Protein AF-A0A8J9WAB2-F1 (afdb_monomer)

InterPro domains:
  IPR048367 Transposable element P transposase-like, RNase H, C-terminal domain [PF21789] (24-58)
  IPR055035 DNA transposase THAP9, C-terminal domain [PF22824] (127-199)

Mean predicted aligned error: 18.41 Å

pLDDT: mean 72.19, std 17.63, range [30.2, 93.25]

Foldseek 3Di:
DVVVVVVCCVCPVPVNVDPDDPVVVVDCLVVQVVLVQLLVQVPVRNDDDPVSSVVSVVVCQLDPPDDDPPPDPDDDPDRDTDHRPDPPDSVVVCCVVCVPPDPPPPPPPCLPVVVVVLCVVLVDDCDPVVLLVLQQVLQVVLVVVCVVDPDPVVNVQQADDDDCPHPCNVPDPPPTTGGDPVSSVVSVVVVVVVSVVVVVVSPDDPPPD

Organism: NCBI:txid405034

Secondary structure (DSSP, 8-state):
-HHHHHHHIIIIIIS---S---GGGGSTHHHHHHHHHHHHHTTT--S--HHHHHHHHHHHHHS------S-SSS--SS---------S-HHHHHHHHS----S-------HHHHHHHHHHHHS----HHHHHHHHHHHHHHHHHHTTT---HHHHHHHB----TTSHHHHH-SS---PBPHHHHHHHHHHHHHHHHHHHHHTS------

Structure (mmCIF, N/CA/C/O backbone):
data_AF-A0A8J9WAB2-F1
#
_entry.id   AF-A0A8J9WAB2-F1
#
loop_
_atom_site.group_PDB
_atom_site.id
_atom_site.type_symbol
_atom_site.label_atom_id
_atom_site.label_alt_id
_atom_site.label_comp_id
_atom_site.label_asym_id
_atom_site.label_entity_id
_atom_site.label_seq_id
_atom_site.pdbx_PDB_ins_code
_atom_site.Cartn_x
_atom_site.Cartn_y
_atom_site.Cartn_z
_atom_site.occupancy
_atom_site.B_iso_or_equiv
_atom_site.auth_seq_id
_atom_site.auth_comp_id
_atom_site.auth_asym_id
_atom_site.auth_atom_id
_atom_site.pdbx_PDB_model_num
ATOM 1 N N . MET A 1 1 ? -14.069 -19.314 18.786 1.00 64.69 1 MET A N 1
ATOM 2 C CA . MET A 1 1 ? -15.428 -19.574 19.316 1.00 64.69 1 MET A CA 1
ATOM 3 C C . MET A 1 1 ? -15.494 -19.424 20.836 1.00 64.69 1 MET A C 1
ATOM 5 O O . MET A 1 1 ? -16.286 -18.620 21.304 1.00 64.69 1 MET A O 1
ATOM 9 N N . ASN A 1 2 ? -14.607 -20.074 21.601 1.00 85.94 2 ASN A N 1
ATOM 10 C CA . ASN A 1 2 ? -14.598 -20.000 23.076 1.00 85.94 2 ASN A CA 1
ATOM 11 C C . ASN A 1 2 ? -14.510 -18.572 23.647 1.00 85.94 2 ASN A C 1
ATOM 13 O O . ASN A 1 2 ? -15.203 -18.251 24.603 1.00 85.94 2 ASN A O 1
ATOM 17 N N . SER A 1 3 ? -13.715 -17.690 23.030 1.00 87.69 3 SER A N 1
ATOM 18 C CA . SER A 1 3 ? -13.614 -16.286 23.458 1.00 87.69 3 SER A CA 1
ATOM 19 C C . SER A 1 3 ? -14.934 -15.511 23.292 1.00 87.69 3 SER A C 1
ATOM 21 O O . SER A 1 3 ? -15.320 -14.771 24.191 1.00 87.69 3 SER A O 1
ATOM 23 N N . ALA A 1 4 ? -15.680 -15.746 22.206 1.00 86.00 4 ALA A N 1
ATOM 24 C CA . ALA A 1 4 ? -16.984 -15.114 21.985 1.00 86.00 4 ALA A CA 1
ATOM 25 C C . ALA A 1 4 ? -18.043 -15.619 22.978 1.00 86.00 4 ALA A C 1
ATOM 27 O O . ALA A 1 4 ? -18.849 -14.835 23.471 1.00 86.00 4 ALA A O 1
ATOM 28 N N . MET A 1 5 ? -18.003 -16.910 23.324 1.00 88.75 5 MET A N 1
ATOM 29 C CA . MET A 1 5 ? -18.862 -17.469 24.372 1.00 88.75 5 MET A CA 1
ATOM 30 C C . MET A 1 5 ? -18.540 -16.908 25.759 1.00 88.75 5 MET A C 1
ATOM 32 O O . MET A 1 5 ? -19.454 -16.603 26.518 1.00 88.75 5 MET A O 1
ATOM 36 N N . GLY A 1 6 ? -17.257 -16.726 26.084 1.00 91.69 6 GLY A N 1
ATOM 37 C CA . GLY A 1 6 ? -16.853 -16.070 27.330 1.00 91.69 6 GLY A CA 1
ATOM 38 C C . GLY A 1 6 ? -17.351 -14.624 27.407 1.00 91.69 6 GLY A C 1
ATOM 39 O O . GLY A 1 6 ? -17.860 -14.201 28.441 1.00 91.69 6 GLY A O 1
ATOM 40 N N . LEU A 1 7 ? -17.276 -13.893 26.290 1.00 90.12 7 LEU A N 1
ATOM 41 C CA . LEU A 1 7 ? -17.788 -12.527 26.186 1.00 90.12 7 LEU A CA 1
ATOM 42 C C . LEU A 1 7 ? -19.316 -12.470 26.364 1.00 90.12 7 LEU A C 1
ATOM 44 O O . LEU A 1 7 ? -19.815 -11.594 27.066 1.00 90.12 7 LEU A O 1
ATOM 48 N N . TYR A 1 8 ? -20.043 -13.422 25.769 1.00 90.00 8 TYR A N 1
ATOM 49 C CA . TYR A 1 8 ? -21.492 -13.576 25.938 1.00 90.00 8 TYR A CA 1
ATOM 50 C C . TYR A 1 8 ? -21.865 -13.804 27.402 1.00 90.00 8 TYR A C 1
ATOM 52 O O . TYR A 1 8 ? -22.676 -13.062 27.953 1.00 90.00 8 TYR A O 1
ATOM 60 N N . LYS A 1 9 ? -21.223 -14.781 28.047 1.00 92.12 9 LYS A N 1
ATOM 61 C CA . LYS A 1 9 ? -21.470 -15.107 29.452 1.00 92.12 9 LYS A CA 1
ATOM 62 C C . LYS A 1 9 ? -21.260 -13.892 30.356 1.00 92.12 9 LYS A C 1
ATOM 64 O O . LYS A 1 9 ? -22.146 -13.526 31.117 1.00 92.12 9 LYS A O 1
ATOM 69 N N . TYR A 1 10 ? -20.142 -13.195 30.186 1.00 93.00 10 TYR A N 1
ATOM 70 C CA . TYR A 1 10 ? -19.830 -12.033 31.009 1.00 93.00 10 TYR A CA 1
ATOM 71 C C . TYR A 1 10 ? -20.799 -10.856 30.790 1.00 93.00 10 TYR A C 1
ATOM 73 O O . TYR A 1 10 ? -21.334 -10.308 31.753 1.00 93.00 10 TYR A O 1
ATOM 81 N N . LEU A 1 11 ? -21.044 -10.450 29.537 1.00 90.25 11 LEU A N 1
ATOM 82 C CA . LEU A 1 11 ? -21.805 -9.227 29.223 1.00 90.25 11 LEU A CA 1
ATOM 83 C C . LEU A 1 11 ? -23.330 -9.405 29.281 1.00 90.25 11 LEU A C 1
ATOM 85 O O . LEU A 1 11 ? -24.049 -8.423 29.482 1.00 90.25 11 LEU A O 1
ATOM 89 N N . ILE A 1 12 ? -23.823 -10.631 29.081 1.00 91.00 12 ILE A N 1
ATOM 90 C CA . ILE A 1 12 ? -25.259 -10.932 28.996 1.00 91.00 12 ILE A CA 1
ATOM 91 C C . ILE A 1 12 ? -25.728 -11.742 30.203 1.00 91.00 12 ILE A C 1
ATOM 93 O O . ILE A 1 12 ? -26.689 -11.332 30.847 1.00 91.00 12 ILE A O 1
ATOM 97 N N . GLU A 1 13 ? -25.079 -12.862 30.536 1.00 90.25 13 GLU A N 1
ATOM 98 C CA . GLU A 1 13 ? -25.549 -13.736 31.626 1.00 90.25 13 GLU A CA 1
ATOM 99 C C . GLU A 1 13 ? -25.221 -13.154 33.007 1.00 90.25 13 GLU A C 1
ATOM 101 O O . GLU A 1 13 ? -26.118 -13.013 33.841 1.00 90.25 13 GLU A O 1
ATOM 106 N N . ASP A 1 14 ? -23.959 -12.773 33.225 1.00 92.00 14 ASP A N 1
ATOM 107 C CA . ASP A 1 14 ? -23.455 -12.366 34.540 1.00 92.00 14 ASP A CA 1
ATOM 108 C C . ASP A 1 14 ? -23.788 -10.898 34.853 1.00 92.00 14 ASP A C 1
ATOM 110 O O . ASP A 1 14 ? -24.348 -10.587 35.904 1.00 92.00 14 ASP A O 1
ATOM 114 N N . THR A 1 15 ? -23.456 -9.975 33.940 1.00 89.56 15 THR A N 1
ATOM 115 C CA . THR A 1 15 ? -23.615 -8.523 34.171 1.00 89.56 15 THR A CA 1
ATOM 116 C C . THR A 1 15 ? -24.925 -7.941 33.639 1.00 89.56 15 THR A C 1
ATOM 118 O O . THR A 1 15 ? -25.307 -6.847 34.055 1.00 89.56 15 THR A O 1
ATOM 121 N N . LYS A 1 16 ? -25.618 -8.646 32.730 1.00 89.06 16 LYS A N 1
ATOM 122 C CA . LYS A 1 16 ? -26.863 -8.203 32.065 1.00 89.06 16 LYS A CA 1
ATOM 123 C C . LYS A 1 16 ? -26.795 -6.790 31.467 1.00 89.06 16 LYS A C 1
ATOM 125 O O . LYS A 1 16 ? -27.799 -6.081 31.419 1.00 89.06 16 LYS A O 1
ATOM 130 N N . MET A 1 17 ? -25.618 -6.369 31.005 1.00 86.62 17 MET A N 1
ATOM 131 C CA . MET A 1 17 ? -25.415 -5.033 30.435 1.00 86.62 17 MET A CA 1
ATOM 132 C C . MET A 1 17 ? -25.953 -4.905 29.009 1.00 86.62 17 MET A C 1
ATOM 134 O O . MET A 1 17 ? -26.318 -3.810 28.584 1.00 86.62 17 MET A O 1
ATOM 138 N N . LEU A 1 18 ? -25.988 -6.008 28.260 1.00 87.38 18 LEU A N 1
ATOM 139 C CA . LEU A 1 18 ? -26.401 -6.041 26.857 1.00 87.38 18 LEU A CA 1
ATOM 140 C C . LEU A 1 18 ? -27.465 -7.123 26.632 1.00 87.38 18 LEU A C 1
ATOM 142 O O . LEU A 1 18 ? -27.466 -8.150 27.301 1.00 87.38 18 LEU A O 1
ATOM 146 N N . GLN A 1 19 ? -28.362 -6.906 25.664 1.00 87.81 19 GLN A N 1
ATOM 147 C CA . GLN A 1 19 ? -29.367 -7.907 25.264 1.00 87.81 19 GLN A CA 1
ATOM 148 C C . GLN A 1 19 ? -28.817 -8.931 24.262 1.00 87.81 19 GLN A C 1
ATOM 150 O O . GLN A 1 19 ? -29.249 -10.078 24.239 1.00 87.81 19 GLN A O 1
ATOM 155 N N . TYR A 1 20 ? -27.878 -8.514 23.416 1.00 86.69 20 TYR A N 1
ATOM 156 C CA . TYR A 1 20 ? -27.215 -9.355 22.425 1.00 86.69 20 TYR A CA 1
ATOM 157 C C . TYR A 1 20 ? -25.849 -8.754 22.077 1.00 86.69 20 TYR A C 1
ATOM 159 O O . TYR A 1 20 ? -25.596 -7.572 22.326 1.00 86.69 20 TYR A O 1
ATOM 167 N N . ILE A 1 21 ? -24.967 -9.563 21.483 1.00 86.31 21 ILE A N 1
ATOM 168 C CA . ILE A 1 21 ? -23.654 -9.114 21.006 1.00 86.31 21 ILE A CA 1
ATOM 169 C C . ILE A 1 21 ? -23.655 -9.118 19.473 1.00 86.31 21 ILE A C 1
ATOM 171 O O . ILE A 1 21 ? -23.715 -10.193 18.871 1.00 86.31 21 ILE A O 1
ATOM 175 N N . PRO A 1 22 ? -23.550 -7.951 18.813 1.00 85.31 22 PRO A N 1
ATOM 176 C CA . PRO A 1 22 ? -23.386 -7.887 17.367 1.00 85.31 22 PRO A CA 1
ATOM 177 C C . PRO A 1 22 ? -21.945 -8.265 17.001 1.00 85.31 22 PRO A C 1
ATOM 179 O O . PRO A 1 22 ? -21.066 -7.409 16.930 1.00 85.31 22 PRO A O 1
ATOM 182 N N . LEU A 1 23 ? -21.693 -9.556 16.765 1.00 85.19 23 LEU A N 1
ATOM 183 C CA . LEU A 1 23 ? -20.349 -10.081 16.476 1.00 85.19 23 LEU A CA 1
ATOM 184 C C . LEU A 1 23 ? -19.682 -9.419 15.262 1.00 85.19 23 LEU A C 1
ATOM 186 O O . LEU A 1 23 ? -18.460 -9.303 15.236 1.00 85.19 23 LEU A O 1
ATOM 190 N N . TYR A 1 24 ? -20.470 -8.918 14.306 1.00 83.50 24 TYR A N 1
ATOM 191 C CA . TYR A 1 24 ? -19.954 -8.140 13.180 1.00 83.50 24 TYR A CA 1
ATOM 192 C C . TYR A 1 24 ? -19.172 -6.896 13.635 1.00 83.50 24 TYR A C 1
ATOM 194 O O . TYR A 1 24 ? -18.110 -6.627 13.088 1.00 83.50 24 TYR A O 1
ATOM 202 N N . LYS A 1 25 ? -19.591 -6.212 14.710 1.00 82.88 25 LYS A N 1
ATOM 203 C CA . LYS A 1 25 ? -18.890 -5.024 15.242 1.00 82.88 25 LYS A CA 1
ATOM 204 C C . LYS A 1 25 ? -17.517 -5.320 15.844 1.00 82.88 25 LYS A C 1
ATOM 206 O O . LYS A 1 25 ? -16.734 -4.407 16.082 1.00 82.88 25 LYS A O 1
ATOM 211 N N . ILE A 1 26 ? -17.248 -6.594 16.113 1.00 84.38 26 ILE A N 1
ATOM 212 C CA . ILE A 1 26 ? -15.990 -7.095 16.674 1.00 84.38 26 ILE A CA 1
ATOM 213 C C . ILE A 1 26 ? -15.129 -7.716 15.554 1.00 84.38 26 ILE A C 1
ATOM 215 O O . ILE A 1 26 ? -13.989 -8.114 15.785 1.00 84.38 26 ILE A O 1
ATOM 219 N N . SER A 1 27 ? -15.655 -7.795 14.328 1.00 85.75 27 SER A N 1
ATOM 220 C CA . SER A 1 27 ? -14.914 -8.283 13.168 1.00 85.75 27 SER A CA 1
ATOM 221 C C . SER A 1 27 ? -13.846 -7.284 12.712 1.00 85.75 27 SER A C 1
ATOM 223 O O . SER A 1 27 ? -13.919 -6.080 12.972 1.00 85.75 27 SER A O 1
ATOM 225 N N . GLN A 1 28 ? -12.842 -7.798 12.000 1.00 86.62 28 GLN A N 1
ATOM 226 C CA . GLN A 1 28 ? -11.783 -6.981 11.411 1.00 86.62 28 GLN A CA 1
ATOM 227 C C . GLN A 1 28 ? -12.258 -6.207 10.166 1.00 86.62 28 GLN A C 1
ATOM 229 O O . GLN A 1 28 ? -11.594 -5.255 9.753 1.00 86.62 28 GLN A O 1
ATOM 234 N N . ASP A 1 29 ? -13.422 -6.550 9.608 1.00 82.00 29 ASP A N 1
ATOM 235 C CA . ASP A 1 29 ? -13.962 -6.002 8.359 1.00 82.00 29 ASP A CA 1
ATOM 236 C C . ASP A 1 29 ? -13.993 -4.470 8.358 1.00 82.00 29 ASP A C 1
ATOM 238 O O . ASP A 1 29 ? -13.657 -3.829 7.365 1.00 82.00 29 ASP A O 1
ATOM 242 N N . HIS A 1 30 ? -14.308 -3.852 9.497 1.00 80.25 30 HIS A N 1
ATOM 243 C CA . HIS A 1 30 ? -14.312 -2.394 9.642 1.00 80.25 30 HIS A CA 1
ATOM 244 C C . HIS A 1 30 ? -12.948 -1.754 9.350 1.00 80.25 30 HIS A C 1
ATOM 246 O O . HIS A 1 30 ? -12.865 -0.702 8.710 1.00 80.25 30 HIS A O 1
ATOM 252 N N . VAL A 1 31 ? -11.867 -2.399 9.788 1.00 86.31 31 VAL A N 1
ATOM 253 C CA . VAL A 1 31 ? -10.493 -1.947 9.543 1.00 86.31 31 VAL A CA 1
ATOM 254 C C . VAL A 1 31 ? -10.106 -2.188 8.081 1.00 86.31 31 VAL A C 1
ATOM 256 O O . VAL A 1 31 ? -9.439 -1.353 7.467 1.00 86.31 31 VAL A O 1
ATOM 259 N N . GLU A 1 32 ? -10.561 -3.289 7.484 1.00 84.56 32 GLU A N 1
ATOM 260 C CA . GLU A 1 32 ? -10.305 -3.593 6.071 1.00 84.56 32 GLU A CA 1
ATOM 261 C C . GLU A 1 32 ? -11.025 -2.631 5.119 1.00 84.56 32 GLU A C 1
ATOM 263 O O . GLU A 1 32 ? -10.443 -2.185 4.120 1.00 84.56 32 GLU A O 1
ATOM 268 N N . LEU A 1 33 ? -12.256 -2.242 5.456 1.00 84.00 33 LEU A N 1
ATOM 269 C CA . LEU A 1 33 ? -13.015 -1.208 4.753 1.00 84.00 33 LEU A CA 1
ATOM 270 C C . LEU A 1 33 ? -12.308 0.149 4.841 1.00 84.00 33 LEU A C 1
ATOM 272 O O . LEU A 1 33 ? -12.140 0.825 3.822 1.00 84.00 33 LEU A O 1
ATOM 276 N N . PHE A 1 34 ? -11.800 0.518 6.021 1.00 84.50 34 PHE A N 1
ATOM 277 C CA . PHE A 1 34 ? -10.994 1.729 6.186 1.00 84.50 34 PHE A CA 1
ATOM 278 C C . PHE A 1 34 ? -9.746 1.719 5.292 1.00 84.50 34 PHE A C 1
ATOM 280 O O . PHE A 1 34 ? -9.504 2.677 4.552 1.00 84.50 34 PHE A O 1
ATOM 287 N N . PHE A 1 35 ? -8.972 0.630 5.286 1.00 86.31 35 PHE A N 1
ATOM 288 C CA . PHE A 1 35 ? -7.790 0.541 4.425 1.00 86.31 35 PHE A CA 1
ATOM 289 C C . PHE A 1 35 ? -8.137 0.561 2.938 1.00 86.31 35 PHE A C 1
ATOM 291 O O . PHE A 1 35 ? -7.390 1.124 2.137 1.00 86.31 35 PHE A O 1
ATOM 298 N N . SER A 1 36 ? -9.276 -0.003 2.549 1.00 83.50 36 SER A N 1
ATOM 299 C CA . SER A 1 36 ? -9.757 0.065 1.168 1.00 83.50 36 SER A CA 1
ATOM 300 C C . SER A 1 36 ? -10.089 1.501 0.758 1.00 83.50 36 SER A C 1
ATOM 302 O O . SER A 1 36 ? -9.646 1.941 -0.304 1.00 83.50 36 SER A O 1
ATOM 304 N N . ALA A 1 37 ? -10.728 2.281 1.634 1.00 80.25 37 ALA A N 1
ATOM 305 C CA . ALA A 1 37 ? -10.973 3.705 1.404 1.00 80.25 37 ALA A CA 1
ATOM 306 C C . ALA A 1 37 ? -9.672 4.518 1.294 1.00 80.25 37 ALA A C 1
ATOM 308 O O . ALA A 1 37 ? -9.552 5.388 0.428 1.00 80.25 37 ALA A O 1
ATOM 309 N N . VAL A 1 38 ? -8.673 4.218 2.129 1.00 84.19 38 VAL A N 1
ATOM 310 C CA . VAL A 1 38 ? -7.348 4.854 2.053 1.00 84.19 38 VAL A CA 1
ATOM 311 C C . VAL A 1 38 ? -6.666 4.547 0.717 1.00 84.19 38 VAL A C 1
ATOM 313 O O . VAL A 1 38 ? -6.189 5.467 0.053 1.00 84.19 38 VAL A O 1
ATOM 316 N N . ARG A 1 39 ? -6.668 3.282 0.279 1.00 83.56 39 ARG A N 1
ATOM 317 C CA . ARG A 1 39 ? -6.101 2.876 -1.020 1.00 83.56 39 ARG A CA 1
ATOM 318 C C . ARG A 1 39 ? -6.817 3.542 -2.191 1.00 83.56 39 ARG A C 1
ATOM 320 O O . ARG A 1 39 ? -6.155 4.011 -3.110 1.00 83.56 39 ARG A O 1
ATOM 327 N N . ALA A 1 40 ? -8.142 3.672 -2.127 1.00 80.56 40 ALA A N 1
ATOM 328 C CA . ALA A 1 40 ? -8.926 4.349 -3.158 1.00 80.56 40 ALA A CA 1
ATOM 329 C C . ALA A 1 40 ? -8.538 5.831 -3.333 1.00 80.56 40 ALA A C 1
ATOM 331 O O . ALA A 1 40 ? -8.625 6.363 -4.438 1.00 80.56 40 ALA A O 1
ATOM 332 N N . LYS A 1 41 ? -8.057 6.511 -2.279 1.00 77.88 41 LYS A N 1
ATOM 333 C CA . LYS A 1 41 ? -7.540 7.890 -2.391 1.00 77.88 41 LYS A CA 1
ATOM 334 C C . LYS A 1 41 ? -6.197 7.984 -3.119 1.00 77.88 41 LYS A C 1
ATOM 336 O O . LYS A 1 41 ? -5.883 9.061 -3.614 1.00 77.88 41 LYS A O 1
ATOM 341 N N . GLY A 1 42 ? -5.434 6.893 -3.197 1.00 67.44 42 GLY A N 1
ATOM 342 C CA . GLY A 1 42 ? -4.157 6.821 -3.913 1.00 67.44 42 GLY A CA 1
ATOM 343 C C . GLY A 1 42 ? -4.286 6.621 -5.428 1.00 67.44 42 GLY A C 1
ATOM 344 O O . GLY A 1 42 ? -3.270 6.599 -6.123 1.00 67.44 42 GLY A O 1
ATOM 345 N N . GLY A 1 43 ? -5.508 6.476 -5.959 1.00 74.62 43 GLY A N 1
ATOM 346 C CA . GLY A 1 43 ? -5.749 6.244 -7.384 1.00 74.62 43 GLY A CA 1
ATOM 347 C C . GLY A 1 43 ? -5.068 4.962 -7.868 1.00 74.62 43 GLY A C 1
ATOM 348 O O . GLY A 1 43 ? -5.363 3.874 -7.379 1.00 74.62 43 GLY A O 1
ATOM 349 N N . TYR A 1 44 ? -4.129 5.090 -8.810 1.00 71.69 44 TYR A N 1
ATOM 350 C CA . TYR A 1 44 ? -3.338 3.961 -9.318 1.00 71.69 44 TYR A CA 1
ATOM 3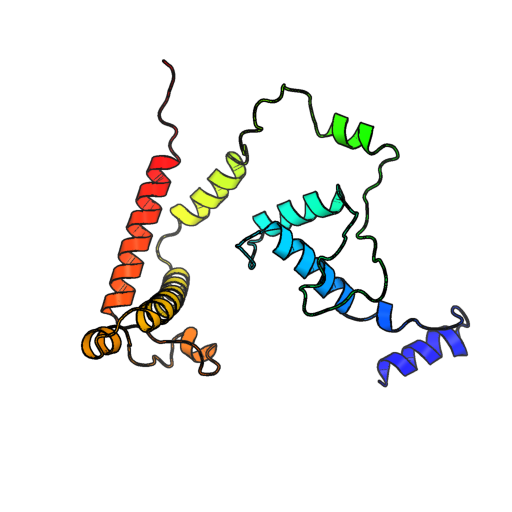51 C C . TYR A 1 44 ? -2.303 3.424 -8.314 1.00 71.69 44 TYR A C 1
ATOM 353 O O . TYR A 1 44 ? -1.791 2.321 -8.505 1.00 71.69 44 TYR A O 1
ATOM 361 N N . ASN A 1 45 ? -1.993 4.167 -7.244 1.00 75.00 45 ASN A N 1
ATOM 362 C CA . ASN A 1 45 ? -1.117 3.699 -6.174 1.00 75.00 45 ASN A CA 1
ATOM 363 C C . ASN A 1 45 ? -1.933 3.068 -5.035 1.00 75.00 45 ASN A C 1
ATOM 365 O O . ASN A 1 45 ? -2.429 3.755 -4.143 1.00 75.00 45 ASN A O 1
ATOM 369 N N . ASN A 1 46 ? -2.021 1.738 -5.039 1.00 81.38 46 ASN A N 1
ATOM 370 C CA . ASN A 1 46 ? -2.726 0.966 -4.016 1.00 81.38 46 ASN A CA 1
ATOM 371 C C . ASN A 1 46 ? -1.878 0.648 -2.766 1.00 81.38 46 ASN A C 1
ATOM 373 O O . ASN A 1 46 ? -2.375 -0.032 -1.867 1.00 81.38 46 ASN A O 1
ATOM 377 N N . ASN A 1 47 ? -0.631 1.123 -2.691 1.00 84.81 47 ASN A N 1
ATOM 378 C CA . ASN A 1 47 ? 0.263 0.914 -1.553 1.00 84.81 47 ASN A CA 1
ATOM 379 C C . ASN A 1 47 ? 0.823 2.261 -1.059 1.00 84.81 47 ASN A C 1
ATOM 381 O O . ASN A 1 47 ? 1.968 2.611 -1.366 1.00 84.81 47 ASN A O 1
ATOM 385 N N . PRO A 1 48 ? 0.009 3.055 -0.339 1.00 80.75 48 PRO A N 1
ATOM 386 C CA . PRO A 1 48 ? 0.414 4.380 0.101 1.00 80.75 48 PRO A CA 1
ATOM 387 C C . PRO A 1 48 ? 1.568 4.305 1.105 1.00 80.75 48 PRO A C 1
ATOM 389 O O . PRO A 1 48 ? 1.580 3.462 2.002 1.00 80.75 48 PRO A O 1
ATOM 392 N N . ASN A 1 49 ? 2.519 5.231 0.994 1.00 81.00 49 ASN A N 1
ATOM 393 C CA . ASN A 1 49 ? 3.523 5.449 2.034 1.00 81.00 49 ASN A CA 1
ATOM 394 C C . ASN A 1 49 ? 2.905 6.163 3.258 1.00 81.00 49 ASN A C 1
ATOM 396 O O . ASN A 1 49 ? 1.759 6.614 3.223 1.00 81.00 49 ASN A O 1
ATOM 400 N N . ALA A 1 50 ? 3.663 6.299 4.351 1.00 82.12 50 ALA A N 1
ATOM 401 C CA . ALA A 1 50 ? 3.161 6.901 5.592 1.00 82.12 50 ALA A CA 1
ATOM 402 C C . ALA A 1 50 ? 2.623 8.339 5.411 1.00 82.12 50 ALA A C 1
ATOM 404 O O . ALA A 1 50 ? 1.652 8.733 6.061 1.00 82.12 50 ALA A O 1
ATOM 405 N N . ILE A 1 51 ? 3.210 9.115 4.497 1.00 79.12 51 ILE A N 1
ATOM 406 C CA . ILE A 1 51 ? 2.796 10.493 4.201 1.00 79.12 51 ILE A CA 1
ATOM 407 C C . ILE A 1 51 ? 1.458 10.490 3.454 1.00 79.12 51 ILE A C 1
ATOM 409 O O . ILE A 1 51 ? 0.523 11.191 3.846 1.00 79.12 51 ILE A O 1
ATOM 413 N N . GLN A 1 52 ? 1.343 9.649 2.426 1.00 80.12 52 GLN A N 1
ATOM 414 C CA . GLN A 1 52 ? 0.123 9.458 1.640 1.00 80.12 52 GLN A CA 1
ATOM 415 C C . GLN A 1 52 ? -1.017 8.915 2.504 1.00 80.12 52 GLN A C 1
ATOM 417 O O . GLN A 1 52 ? -2.143 9.398 2.406 1.00 80.12 52 GLN A O 1
ATOM 422 N N . PHE A 1 53 ? -0.721 7.976 3.408 1.00 84.56 53 PHE A N 1
ATOM 423 C CA . PHE A 1 53 ? -1.675 7.480 4.396 1.00 84.56 53 PHE A CA 1
ATOM 424 C C . PHE A 1 53 ? -2.193 8.620 5.277 1.00 84.56 53 PHE A C 1
ATOM 426 O O . PHE A 1 53 ? -3.402 8.795 5.410 1.00 84.56 53 PHE A O 1
ATOM 433 N N . ARG A 1 54 ? -1.295 9.447 5.832 1.00 81.31 54 ARG A N 1
ATOM 434 C CA . ARG A 1 54 ? -1.667 10.592 6.678 1.00 81.31 54 ARG A CA 1
ATOM 435 C C . ARG A 1 54 ? -2.543 11.598 5.927 1.00 81.31 54 ARG A C 1
ATOM 437 O O . ARG A 1 54 ? -3.517 12.093 6.491 1.00 81.31 54 ARG A O 1
ATOM 444 N N . ALA A 1 55 ? -2.215 11.899 4.672 1.00 77.69 55 ALA A N 1
ATOM 445 C CA . ALA A 1 55 ? -3.002 12.803 3.834 1.00 77.69 55 ALA A CA 1
ATOM 446 C C . ALA A 1 55 ? -4.392 12.224 3.518 1.00 77.69 55 ALA A C 1
ATOM 448 O O . ALA A 1 55 ? -5.405 12.905 3.699 1.00 77.69 55 ALA A O 1
ATOM 449 N N . ALA A 1 56 ? -4.456 10.950 3.121 1.00 81.31 56 ALA A N 1
ATOM 450 C CA . ALA A 1 56 ? -5.709 10.243 2.875 1.00 81.31 56 ALA A CA 1
ATOM 451 C C . ALA A 1 56 ? -6.581 10.189 4.136 1.00 81.31 56 ALA A C 1
ATOM 453 O O . ALA A 1 56 ? -7.772 10.478 4.062 1.00 81.31 56 ALA A O 1
ATOM 454 N N . TYR A 1 57 ? -5.983 9.913 5.296 1.00 82.56 57 TYR A N 1
ATOM 455 C CA . TYR A 1 57 ? -6.661 9.893 6.589 1.00 82.56 57 TYR A CA 1
ATOM 456 C C . TYR A 1 57 ? -7.280 11.251 6.940 1.00 82.56 57 TYR A C 1
ATOM 458 O O . TYR A 1 57 ? -8.478 11.324 7.202 1.00 82.56 57 TYR A O 1
ATOM 466 N N . LYS A 1 58 ? -6.514 12.350 6.847 1.00 77.12 58 LYS A N 1
ATOM 467 C CA . LYS A 1 58 ? -7.043 13.713 7.055 1.00 77.12 58 LYS A CA 1
ATOM 468 C C . LYS A 1 58 ? -8.211 14.025 6.115 1.00 77.12 58 LYS A C 1
ATOM 470 O O . LYS A 1 58 ? -9.209 14.599 6.537 1.00 77.12 58 LYS A O 1
ATOM 475 N N . LYS A 1 59 ? -8.115 13.614 4.847 1.00 75.38 59 LYS A N 1
ATOM 476 C CA . LYS A 1 59 ? -9.176 13.819 3.849 1.00 75.38 59 LYS A CA 1
ATOM 477 C C . LYS A 1 59 ? -10.434 13.001 4.156 1.00 75.38 59 LYS A C 1
ATOM 479 O O . LYS A 1 59 ? -11.537 13.498 3.941 1.00 75.38 59 LYS A O 1
ATOM 484 N N . LEU A 1 60 ? -10.272 11.774 4.655 1.00 75.50 60 LEU A N 1
ATOM 485 C CA . LEU A 1 60 ? -11.374 10.909 5.086 1.00 75.50 60 LEU A CA 1
ATOM 486 C C . LEU A 1 60 ? -12.079 11.454 6.337 1.00 75.50 60 LEU A C 1
ATOM 488 O O . LEU A 1 60 ? -13.297 11.363 6.407 1.00 75.50 60 LEU A O 1
ATOM 492 N N . LEU A 1 61 ? -11.348 12.080 7.267 1.00 71.06 61 LEU A N 1
ATOM 493 C CA . LEU A 1 61 ? -11.924 12.704 8.469 1.00 71.06 61 LEU A CA 1
ATOM 494 C C . LEU A 1 61 ? -12.837 13.906 8.170 1.00 71.06 61 LEU A C 1
ATOM 496 O O . LEU A 1 61 ? -13.765 14.163 8.929 1.00 71.06 61 LEU A O 1
ATOM 500 N N . VAL A 1 62 ? -12.563 14.659 7.096 1.00 64.19 62 VAL A N 1
ATOM 501 C CA . VAL A 1 62 ? -13.294 15.899 6.750 1.00 64.19 62 VAL A CA 1
ATOM 502 C C . VAL A 1 62 ? -14.442 15.652 5.762 1.00 64.19 62 VAL A C 1
ATOM 504 O O . VAL A 1 62 ? -15.437 16.371 5.774 1.00 64.19 62 VAL A O 1
ATOM 507 N N . ARG A 1 63 ? -14.326 14.646 4.885 1.00 57.44 63 ARG A N 1
ATOM 508 C CA . ARG A 1 63 ? -15.344 14.289 3.880 1.00 57.44 63 ARG A CA 1
ATOM 509 C C . ARG A 1 63 ? -15.803 12.846 4.083 1.00 57.44 63 ARG A C 1
ATOM 511 O O . ARG A 1 63 ? -15.394 11.962 3.330 1.00 57.44 63 ARG A O 1
ATOM 518 N N . ALA A 1 64 ? -16.645 12.614 5.085 1.00 52.56 64 ALA A N 1
ATOM 519 C CA . ALA A 1 64 ? -17.175 11.288 5.383 1.00 52.56 64 ALA A CA 1
ATOM 520 C C . ALA A 1 64 ? -18.648 11.144 4.954 1.00 52.56 64 ALA A C 1
ATOM 522 O O . ALA A 1 64 ? -19.550 11.150 5.779 1.00 52.56 64 ALA A O 1
ATOM 523 N N . GLU A 1 65 ? -18.871 10.953 3.652 1.00 48.69 65 GLU A N 1
ATOM 524 C CA . GLU A 1 65 ? -19.912 10.036 3.168 1.00 48.69 65 GLU A CA 1
ATOM 525 C C . GLU A 1 65 ? -19.205 9.007 2.287 1.00 48.69 65 GLU A C 1
ATOM 527 O O . GLU A 1 65 ? -18.968 9.219 1.096 1.00 48.69 65 GLU A O 1
ATOM 532 N N . ILE A 1 66 ? -18.760 7.911 2.897 1.00 52.16 66 ILE A N 1
ATOM 533 C CA . ILE A 1 66 ? -18.126 6.825 2.153 1.00 52.16 66 ILE A CA 1
ATOM 534 C C . ILE A 1 66 ? -19.245 6.000 1.528 1.00 52.16 66 ILE A C 1
ATOM 536 O O . ILE A 1 66 ? -19.822 5.126 2.166 1.00 52.16 66 ILE A O 1
ATOM 540 N N . ARG A 1 67 ? -19.558 6.288 0.264 1.00 49.16 67 ARG A N 1
ATOM 541 C CA . ARG A 1 67 ? -20.201 5.305 -0.607 1.00 49.16 67 ARG A CA 1
ATOM 542 C C . ARG A 1 67 ? -19.092 4.448 -1.199 1.00 49.16 67 ARG A C 1
ATOM 544 O O . ARG A 1 67 ? -18.264 4.952 -1.957 1.00 49.16 67 ARG A O 1
ATOM 551 N N . ASP A 1 68 ? -19.038 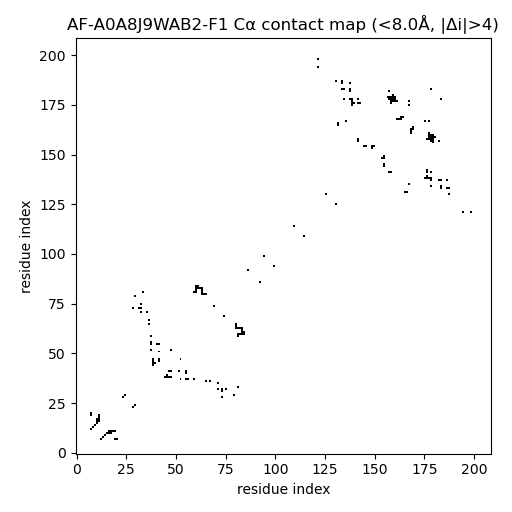3.187 -0.791 1.00 50.91 68 ASP A N 1
ATOM 552 C CA . ASP A 1 68 ? -18.156 2.214 -1.422 1.00 50.91 68 ASP A CA 1
ATOM 553 C C . ASP A 1 68 ? -18.650 1.934 -2.852 1.00 50.91 68 ASP A C 1
ATOM 555 O O . ASP A 1 68 ? -19.853 1.851 -3.100 1.00 50.91 68 ASP A O 1
ATOM 559 N N . GLY A 1 69 ? -17.719 1.820 -3.799 1.00 53.59 69 GLY A N 1
ATOM 560 C CA . GLY A 1 69 ? -18.008 1.507 -5.202 1.00 53.59 69 GLY A CA 1
ATOM 561 C C . GLY A 1 69 ? -18.286 0.021 -5.450 1.00 53.59 69 GLY A C 1
ATOM 562 O O . GLY A 1 69 ? -18.489 -0.364 -6.597 1.00 53.59 69 GLY A O 1
ATOM 563 N N . GLY A 1 70 ? -18.262 -0.815 -4.403 1.00 53.19 70 GLY A N 1
ATOM 564 C CA . GLY A 1 70 ? -18.579 -2.246 -4.477 1.00 53.19 70 GLY A CA 1
ATOM 565 C C . GLY A 1 70 ? -17.478 -3.114 -5.094 1.00 53.19 70 GLY A C 1
ATOM 566 O O . GLY A 1 70 ? -17.756 -4.220 -5.542 1.00 53.19 70 GLY A O 1
ATOM 567 N N . VAL A 1 71 ? -16.235 -2.622 -5.145 1.00 53.91 71 VAL A N 1
ATOM 568 C CA . VAL A 1 71 ? -15.106 -3.282 -5.839 1.00 53.91 71 VAL A CA 1
ATOM 569 C C . VAL A 1 71 ? -14.061 -3.885 -4.885 1.00 53.91 71 VAL A C 1
ATOM 571 O O . VAL A 1 71 ? -13.022 -4.369 -5.334 1.00 53.91 71 VAL A O 1
ATOM 574 N N . GLY A 1 72 ? -14.301 -3.835 -3.570 1.00 56.41 72 GLY A N 1
ATOM 575 C CA . GLY A 1 72 ? -13.420 -4.392 -2.539 1.00 56.41 72 GLY A CA 1
ATOM 576 C C . GLY A 1 72 ? -13.721 -5.856 -2.193 1.00 56.41 72 GLY A C 1
ATOM 577 O O . GLY A 1 72 ? -14.779 -6.382 -2.515 1.00 56.41 72 GLY A O 1
ATOM 578 N N . ASN A 1 73 ? -12.795 -6.509 -1.482 1.00 59.34 73 ASN A N 1
ATOM 579 C CA . ASN A 1 73 ? -12.970 -7.892 -1.004 1.00 59.34 73 ASN A CA 1
ATOM 580 C C . ASN A 1 73 ? -14.019 -8.032 0.117 1.00 59.34 73 ASN A C 1
ATOM 582 O O . ASN A 1 73 ? -14.415 -9.148 0.440 1.00 59.34 73 ASN A O 1
ATOM 586 N N . CYS A 1 74 ? -14.443 -6.917 0.715 1.00 53.88 74 CYS A N 1
ATOM 587 C CA . CYS A 1 74 ? -15.420 -6.866 1.796 1.00 53.88 74 CYS A CA 1
ATOM 588 C C . CYS A 1 74 ? -16.577 -5.973 1.360 1.00 53.88 74 CYS A C 1
ATOM 590 O O . CYS A 1 74 ? -16.353 -4.849 0.915 1.00 53.88 74 CYS A O 1
ATOM 592 N N . ILE A 1 75 ? -17.803 -6.469 1.511 1.00 62.41 75 ILE A N 1
ATOM 593 C CA . ILE A 1 75 ? -19.023 -5.703 1.257 1.00 62.41 75 ILE A CA 1
ATOM 594 C C . ILE A 1 75 ? -19.516 -5.184 2.615 1.00 62.41 75 ILE A C 1
ATOM 596 O O . ILE A 1 75 ? -19.711 -5.999 3.519 1.00 62.41 75 ILE A O 1
ATOM 600 N N . PRO A 1 76 ? -19.719 -3.868 2.801 1.00 60.31 76 PRO A N 1
ATOM 601 C CA . PRO A 1 76 ? -20.214 -3.339 4.067 1.00 60.31 76 PRO A CA 1
ATOM 602 C C . PRO A 1 76 ? -21.611 -3.891 4.385 1.00 60.31 76 PRO A C 1
ATOM 604 O O . PRO A 1 76 ? -22.545 -3.677 3.614 1.00 60.31 76 PRO A O 1
ATOM 607 N N . LEU A 1 77 ? -21.774 -4.559 5.533 1.00 59.47 77 LEU A N 1
ATOM 608 C CA . LEU A 1 77 ? -23.097 -4.978 6.030 1.00 59.47 77 LEU A CA 1
ATOM 609 C C . LEU A 1 77 ? -23.866 -3.827 6.706 1.00 59.47 77 LEU A C 1
ATOM 611 O O . LEU A 1 77 ? -25.086 -3.875 6.812 1.00 59.47 77 LEU A O 1
ATOM 615 N N . GLU A 1 78 ? -23.156 -2.780 7.139 1.00 60.53 78 GLU A N 1
ATOM 616 C CA . GLU A 1 78 ? -23.714 -1.562 7.736 1.00 60.53 78 GLU A CA 1
ATOM 617 C C . GLU A 1 78 ? -22.964 -0.331 7.200 1.00 60.53 78 GLU A C 1
ATOM 619 O O . GLU A 1 78 ? -21.776 -0.408 6.872 1.00 60.53 78 GLU A O 1
ATOM 624 N N . GLN A 1 79 ? -23.637 0.825 7.139 1.00 58.09 79 GLN A N 1
ATOM 625 C CA . GLN A 1 79 ? -22.976 2.109 6.888 1.00 58.09 79 GLN A CA 1
ATOM 626 C C . GLN A 1 79 ? -22.174 2.514 8.126 1.00 58.09 79 GLN A C 1
ATOM 628 O O . GLN A 1 79 ? -22.701 3.069 9.089 1.00 58.09 79 GLN A O 1
ATOM 633 N N . VAL A 1 80 ? -20.878 2.219 8.107 1.00 56.78 80 VAL A N 1
ATOM 634 C CA . VAL A 1 80 ? -19.968 2.618 9.179 1.00 56.78 80 VAL A CA 1
ATOM 635 C C . VAL A 1 80 ? -19.521 4.051 8.923 1.00 56.78 80 VAL A C 1
ATOM 637 O O . VAL A 1 80 ? -18.703 4.312 8.040 1.00 56.78 80 VAL A O 1
ATOM 640 N N . ASN A 1 81 ? -20.045 4.991 9.707 1.00 52.72 81 ASN A N 1
ATOM 641 C CA . ASN A 1 81 ? -19.532 6.354 9.714 1.00 52.72 81 ASN A CA 1
ATOM 642 C C . ASN A 1 81 ? -18.114 6.343 10.289 1.00 52.72 81 ASN A C 1
ATOM 644 O O . ASN A 1 81 ? -17.915 6.143 11.488 1.00 52.72 81 ASN A O 1
ATOM 648 N N . ILE A 1 82 ? -17.118 6.571 9.435 1.00 56.16 82 ILE A N 1
ATOM 649 C CA . ILE A 1 82 ? -15.775 6.908 9.905 1.00 56.16 82 ILE A CA 1
ATOM 650 C C . ILE A 1 82 ? -15.896 8.236 10.644 1.00 56.16 82 ILE A C 1
ATOM 652 O O . ILE A 1 82 ? -16.449 9.178 10.080 1.00 56.16 82 ILE A O 1
ATOM 656 N N . LEU A 1 83 ? -15.435 8.263 11.901 1.00 51.25 83 LEU A N 1
ATOM 657 C CA . LEU A 1 83 ? -15.475 9.404 12.823 1.00 51.25 83 LEU A CA 1
ATOM 658 C C . LEU A 1 83 ? -15.393 10.739 12.075 1.00 51.25 83 LEU A C 1
ATOM 660 O O . LEU A 1 83 ? -14.317 11.175 11.669 1.00 51.25 83 LEU A O 1
ATOM 664 N N . ASN A 1 84 ? -16.547 11.377 11.891 1.00 51.22 84 ASN A N 1
ATOM 665 C CA . ASN A 1 84 ? -16.607 12.724 11.363 1.00 51.22 84 ASN A CA 1
ATOM 666 C C . ASN A 1 84 ? -16.259 13.648 12.526 1.00 51.22 84 ASN A C 1
ATOM 668 O O . ASN A 1 84 ? -16.980 13.692 13.527 1.00 51.22 84 ASN A O 1
ATOM 672 N N . CYS A 1 85 ? -15.147 14.371 12.427 1.00 49.16 85 CYS A N 1
ATOM 673 C CA . CYS A 1 85 ? -14.850 15.443 13.366 1.00 49.16 85 CYS A CA 1
ATOM 674 C C . CYS A 1 85 ? -15.773 16.633 13.062 1.00 49.16 85 CYS A C 1
ATOM 676 O O . CYS A 1 85 ? -15.318 17.688 12.622 1.00 49.16 85 CYS A O 1
ATOM 678 N N . SER A 1 86 ? -17.079 16.481 13.288 1.00 45.31 86 SER A N 1
ATOM 679 C CA . SER A 1 86 ? -18.013 17.599 13.250 1.00 45.31 86 SER A CA 1
ATOM 680 C C . SER A 1 86 ? -17.731 18.511 14.440 1.00 45.31 86 SER A C 1
ATOM 682 O O . SER A 1 86 ? -18.301 18.362 15.516 1.00 45.31 86 SER A O 1
ATOM 684 N N . ARG A 1 87 ? -16.877 19.518 14.234 1.00 47.78 87 ARG A N 1
ATOM 685 C CA . ARG A 1 87 ? -17.141 20.821 14.853 1.00 47.78 87 ARG A CA 1
ATOM 686 C C . ARG A 1 87 ? -18.472 21.310 14.280 1.00 47.78 87 ARG A C 1
ATOM 688 O O . ARG A 1 87 ? -18.747 21.085 13.104 1.00 47.78 87 ARG A O 1
ATOM 695 N N . THR A 1 88 ? -19.294 21.935 15.114 1.00 47.91 88 THR A N 1
ATOM 696 C CA . THR A 1 88 ? -20.720 22.286 14.932 1.00 47.91 88 THR A CA 1
ATOM 697 C C . THR A 1 88 ? -21.083 23.114 13.692 1.00 47.91 88 THR A C 1
ATOM 699 O O . THR A 1 88 ? -22.233 23.511 13.534 1.00 47.91 88 THR A O 1
ATOM 702 N N . ASN A 1 89 ? -20.157 23.355 12.768 1.00 53.38 89 ASN A N 1
ATOM 703 C CA . ASN A 1 89 ? -20.465 23.918 11.469 1.00 53.38 89 ASN A CA 1
ATOM 704 C C . ASN A 1 89 ? -19.379 23.499 10.458 1.00 53.38 89 ASN A C 1
ATOM 706 O O . ASN A 1 89 ? -18.273 24.045 10.503 1.00 53.38 89 ASN A O 1
ATOM 710 N N . PRO A 1 90 ? -19.647 22.549 9.541 1.00 51.91 90 PRO A N 1
ATOM 711 C CA . PRO A 1 90 ? -18.662 22.125 8.541 1.00 51.91 90 PRO A CA 1
ATOM 712 C C . PRO A 1 90 ? -18.202 23.300 7.668 1.00 51.91 90 PRO A C 1
ATOM 714 O O . PRO A 1 90 ? -17.054 23.333 7.244 1.00 51.91 90 PRO A O 1
ATOM 717 N N . ILE A 1 91 ? -19.056 24.314 7.488 1.00 51.38 91 ILE A N 1
ATOM 718 C CA . ILE A 1 91 ? -18.730 25.564 6.793 1.00 51.38 91 ILE A CA 1
ATOM 719 C C . ILE A 1 91 ? -17.704 26.397 7.575 1.00 51.38 91 ILE A C 1
ATOM 721 O O . ILE A 1 91 ? -16.790 26.945 6.966 1.00 51.38 91 ILE A O 1
ATOM 725 N N . LEU A 1 92 ? -17.808 26.476 8.908 1.00 52.66 92 LEU A N 1
ATOM 726 C CA . LEU A 1 92 ? -16.813 27.178 9.726 1.00 52.66 92 LEU A CA 1
ATOM 727 C C . LEU A 1 92 ? -15.482 26.434 9.707 1.00 52.66 92 LEU A C 1
ATOM 729 O O . LEU A 1 92 ? -14.473 27.071 9.476 1.00 52.66 92 LEU A O 1
ATOM 733 N N . ALA A 1 93 ? -15.468 25.103 9.840 1.00 51.12 93 ALA A N 1
ATOM 734 C CA . ALA A 1 93 ? -14.229 24.322 9.746 1.00 51.12 93 ALA A CA 1
ATOM 735 C C . ALA A 1 93 ? -13.568 24.430 8.362 1.00 51.12 93 ALA A C 1
ATOM 737 O O . ALA A 1 93 ? -12.347 24.507 8.270 1.00 51.12 93 ALA A O 1
ATOM 738 N N . ILE A 1 94 ? -14.366 24.465 7.288 1.00 51.50 94 ILE A N 1
ATOM 739 C CA . ILE A 1 94 ? -13.861 24.729 5.939 1.00 51.50 94 ILE A CA 1
ATOM 740 C C . ILE A 1 94 ? -13.284 26.139 5.864 1.00 51.50 94 ILE A C 1
ATOM 742 O O . ILE A 1 94 ? -12.181 26.260 5.368 1.00 51.50 94 ILE A O 1
ATOM 746 N N . ASN A 1 95 ? -13.956 27.178 6.364 1.00 49.53 95 ASN A N 1
ATOM 747 C CA . ASN A 1 95 ? -13.444 28.555 6.303 1.00 49.53 95 ASN A CA 1
ATOM 748 C C . ASN A 1 95 ? -12.240 28.811 7.235 1.00 49.53 95 ASN A C 1
ATOM 750 O O . ASN A 1 95 ? -11.394 29.620 6.890 1.00 49.53 95 ASN A O 1
ATOM 754 N N . ASP A 1 96 ? -12.140 28.123 8.375 1.00 50.22 96 ASP A N 1
ATOM 755 C CA . ASP A 1 96 ? -11.022 28.239 9.332 1.00 50.22 96 ASP A CA 1
ATOM 756 C C . ASP A 1 96 ? -9.766 27.501 8.823 1.00 50.22 96 ASP A C 1
ATOM 758 O O . ASP A 1 96 ? -8.638 27.892 9.101 1.00 50.22 96 ASP A O 1
ATOM 762 N N . LEU A 1 97 ? -9.959 26.425 8.044 1.00 47.03 97 LEU A N 1
ATOM 763 C CA . LEU A 1 97 ? -8.887 25.683 7.361 1.00 47.03 97 LEU A CA 1
ATOM 764 C C . LEU A 1 97 ? -8.608 26.187 5.937 1.00 47.03 97 LEU A C 1
ATOM 766 O O . LEU A 1 97 ? -7.577 25.847 5.361 1.00 47.03 97 LEU A O 1
ATOM 770 N N . SER A 1 98 ? -9.536 26.945 5.357 1.00 44.84 98 SER A N 1
ATOM 771 C CA . SER A 1 98 ? -9.437 27.541 4.025 1.00 44.84 98 SER A CA 1
ATOM 772 C C . SER A 1 98 ? -9.358 29.042 4.210 1.00 44.84 98 SER A C 1
ATOM 774 O O . SER A 1 98 ? -10.339 29.764 4.026 1.00 44.84 98 SER A O 1
ATOM 776 N N . ASP A 1 99 ? -8.170 29.506 4.578 1.00 41.88 99 ASP A N 1
ATOM 777 C CA . ASP A 1 99 ? -7.844 30.912 4.448 1.00 41.88 99 ASP A CA 1
ATOM 778 C C . ASP A 1 99 ? -8.083 31.278 2.976 1.00 41.88 99 ASP A C 1
ATOM 780 O O . ASP A 1 99 ? -7.457 30.704 2.078 1.00 41.88 99 ASP A O 1
ATOM 784 N N . ARG A 1 100 ? -9.073 32.139 2.703 1.00 39.00 100 ARG A N 1
ATOM 785 C CA . ARG A 1 100 ? -9.423 32.576 1.344 1.00 39.00 100 ARG A CA 1
ATOM 786 C C . ARG A 1 100 ? -8.328 33.500 0.809 1.00 39.00 100 ARG A C 1
ATOM 788 O O . ARG A 1 100 ? -8.575 34.667 0.517 1.00 39.00 100 ARG A O 1
ATOM 795 N N . LYS A 1 101 ? -7.124 32.975 0.604 1.00 36.16 101 LYS A N 1
ATOM 796 C CA . LYS A 1 101 ? -6.370 33.370 -0.578 1.00 36.16 101 LYS A CA 1
ATOM 797 C C . LYS A 1 101 ? -7.117 32.782 -1.765 1.00 36.16 101 LYS A C 1
ATOM 799 O O . LYS A 1 101 ? -7.758 31.741 -1.662 1.00 36.16 101 LYS A O 1
ATOM 804 N N . SER A 1 102 ? -7.163 33.567 -2.827 1.00 32.59 102 SER A N 1
ATOM 805 C CA . SER A 1 102 ? -7.843 33.286 -4.082 1.00 32.59 102 SER A CA 1
ATOM 806 C C . SER A 1 102 ? -7.678 31.836 -4.536 1.00 32.59 102 SER A C 1
ATOM 808 O O . SER A 1 102 ? -6.790 31.117 -4.096 1.00 32.59 102 SER A O 1
ATOM 810 N N . PHE A 1 103 ? -8.500 31.444 -5.500 1.00 30.97 103 PHE A N 1
ATOM 811 C CA . PHE A 1 103 ? -8.341 30.265 -6.352 1.00 30.97 103 PHE A CA 1
ATOM 812 C C . PHE A 1 103 ? -7.008 30.263 -7.154 1.00 30.97 103 PHE A C 1
ATOM 814 O O . PHE A 1 103 ? -6.979 29.910 -8.326 1.00 30.97 103 PHE A O 1
ATOM 821 N N . LEU A 1 104 ? -5.901 30.703 -6.557 1.00 30.20 104 LEU A N 1
ATOM 822 C CA . LEU A 1 104 ? -4.592 30.136 -6.796 1.00 30.20 104 LEU A CA 1
ATOM 823 C C . LEU A 1 104 ? -4.725 28.669 -6.407 1.00 30.20 104 LEU A C 1
ATOM 825 O O . LEU A 1 104 ? -5.094 28.355 -5.274 1.00 30.20 104 LEU A O 1
ATOM 829 N N . GLU A 1 105 ? -4.489 27.784 -7.372 1.00 31.39 105 GLU A N 1
ATOM 830 C CA . GLU A 1 105 ? -4.034 26.430 -7.090 1.00 31.39 105 GLU A CA 1
ATOM 831 C C . GLU A 1 105 ? -3.171 26.518 -5.840 1.00 31.39 105 GLU A C 1
ATOM 833 O O . GLU A 1 105 ? -2.182 27.248 -5.852 1.00 31.39 105 GLU A O 1
ATOM 838 N N . ILE A 1 106 ? -3.602 25.897 -4.738 1.00 31.19 106 ILE A N 1
ATOM 839 C CA . ILE A 1 106 ? -2.706 25.656 -3.615 1.00 31.19 106 ILE A CA 1
ATOM 840 C C . ILE A 1 106 ? -1.531 24.975 -4.314 1.00 31.19 106 ILE A C 1
ATOM 842 O O . ILE A 1 106 ? -1.737 23.850 -4.791 1.00 31.19 106 ILE A O 1
ATOM 846 N N . PRO A 1 107 ? -0.355 25.625 -4.478 1.00 35.06 107 PRO A N 1
ATOM 847 C CA . PRO A 1 107 ? 0.813 24.857 -4.850 1.00 35.06 107 PRO A CA 1
ATOM 848 C C . PRO A 1 107 ? 0.835 23.765 -3.796 1.00 35.06 107 PRO A C 1
ATOM 850 O O . PRO A 1 107 ? 0.483 24.048 -2.647 1.00 35.06 107 PRO A O 1
ATOM 853 N N . GLU A 1 108 ? 1.111 22.521 -4.165 1.00 44.22 108 GLU A N 1
ATOM 854 C CA . GLU A 1 108 ? 1.406 21.481 -3.190 1.00 44.22 108 GLU A CA 1
ATOM 855 C C . GLU A 1 108 ? 2.607 21.953 -2.360 1.00 44.22 108 GLU A C 1
ATOM 857 O O . GLU A 1 108 ? 3.727 21.491 -2.532 1.00 44.22 108 GLU A O 1
ATOM 862 N N . ASP A 1 109 ? 2.395 22.901 -1.453 1.00 43.56 109 ASP A N 1
ATOM 863 C CA . ASP A 1 109 ? 3.376 23.467 -0.561 1.00 43.56 109 ASP A CA 1
ATOM 864 C C . ASP A 1 109 ? 3.395 22.539 0.646 1.00 43.56 109 ASP A C 1
ATOM 866 O O . ASP A 1 109 ? 3.022 22.812 1.785 1.00 43.56 109 ASP A O 1
ATOM 870 N N . HIS A 1 110 ? 3.715 21.307 0.281 1.00 47.75 110 HIS A N 1
ATOM 871 C CA . HIS A 1 110 ? 4.405 20.348 1.079 1.00 47.75 110 HIS A CA 1
ATOM 872 C C . HIS A 1 110 ? 5.908 20.619 0.989 1.00 47.75 110 HIS A C 1
ATOM 874 O O . HIS A 1 110 ? 6.619 19.693 1.346 1.00 47.75 110 HIS A O 1
ATOM 880 N N . SER A 1 111 ? 6.395 21.794 0.537 1.00 51.59 111 SER A N 1
ATOM 881 C CA . SER A 1 111 ? 7.821 22.026 0.250 1.00 51.59 111 SER A CA 1
ATOM 882 C C . SER A 1 111 ? 8.676 21.550 1.413 1.00 51.59 111 SER A C 1
ATOM 884 O O . SER A 1 111 ? 9.396 20.592 1.233 1.00 51.59 111 SER A O 1
ATOM 886 N N . ASP A 1 112 ? 8.446 21.977 2.654 1.00 49.41 112 ASP A N 1
ATOM 887 C CA . ASP A 1 112 ? 9.288 21.531 3.782 1.00 49.41 112 ASP A CA 1
ATOM 888 C C . ASP A 1 112 ? 9.269 20.009 4.054 1.00 49.41 112 ASP A C 1
ATOM 890 O O . ASP A 1 112 ? 10.254 19.421 4.495 1.00 49.41 112 ASP A O 1
ATOM 894 N N . LEU A 1 113 ? 8.142 19.333 3.812 1.00 49.38 113 LEU A N 1
ATOM 895 C CA . LEU A 1 113 ? 7.953 17.901 4.096 1.00 49.38 113 LEU A CA 1
ATOM 896 C C . LEU A 1 113 ? 8.335 17.006 2.915 1.00 49.38 113 LEU A C 1
ATOM 898 O O . LEU A 1 113 ? 8.789 15.881 3.120 1.00 49.38 113 LEU A O 1
ATOM 902 N N . TYR A 1 114 ? 8.113 17.489 1.699 1.00 53.06 114 TYR A N 1
ATOM 903 C CA . TYR A 1 114 ? 8.558 16.901 0.449 1.00 53.06 114 TYR A CA 1
ATOM 904 C C . TYR A 1 114 ? 10.058 17.103 0.311 1.00 53.06 114 TYR A C 1
ATOM 906 O O . TYR A 1 114 ? 10.740 16.139 0.019 1.00 53.06 114 TYR A O 1
ATOM 914 N N . ASP A 1 115 ? 10.585 18.276 0.639 1.00 53.69 115 ASP A N 1
ATOM 915 C CA . ASP A 1 115 ? 12.011 18.574 0.696 1.00 53.69 115 ASP A CA 1
ATOM 916 C C . ASP A 1 115 ? 12.676 17.746 1.786 1.00 53.69 115 ASP A C 1
ATOM 918 O O . ASP A 1 115 ? 13.658 17.093 1.478 1.00 53.69 115 ASP A O 1
ATOM 922 N N . ALA A 1 116 ? 12.112 17.611 2.994 1.00 56.03 116 ALA A N 1
ATOM 923 C CA . ALA A 1 116 ? 12.667 16.707 4.013 1.00 56.03 116 ALA A CA 1
ATOM 924 C C . ALA A 1 116 ? 12.577 15.214 3.623 1.00 56.03 116 ALA A C 1
ATOM 926 O O . ALA A 1 116 ? 13.470 14.422 3.935 1.00 56.03 116 ALA A O 1
ATOM 927 N N . TYR A 1 117 ? 11.508 14.797 2.934 1.00 56.78 117 TYR A N 1
ATOM 928 C CA . TYR A 1 117 ? 11.341 13.425 2.435 1.00 56.78 117 TYR A CA 1
ATOM 929 C C . TYR A 1 117 ? 12.285 13.122 1.269 1.00 56.78 117 TYR A C 1
ATOM 931 O O . TYR A 1 117 ? 12.917 12.066 1.234 1.00 56.78 117 TYR A O 1
ATOM 939 N N . MET A 1 118 ? 12.400 14.057 0.332 1.00 57.62 118 MET A N 1
ATOM 940 C CA . MET A 1 118 ? 13.323 14.003 -0.785 1.00 57.62 118 MET A CA 1
ATOM 941 C C . MET A 1 118 ? 14.740 14.067 -0.247 1.00 57.62 118 MET A C 1
ATOM 943 O O . MET A 1 118 ? 15.515 13.194 -0.575 1.00 57.62 118 MET A O 1
ATOM 947 N N . GLU A 1 119 ? 15.085 14.959 0.668 1.00 62.34 119 GLU A N 1
ATOM 948 C CA . GLU A 1 119 ? 16.387 14.992 1.335 1.00 62.34 119 GLU A CA 1
ATOM 949 C C . GLU A 1 119 ? 16.717 13.640 1.989 1.00 62.34 119 GLU A C 1
ATOM 951 O O . GLU A 1 119 ? 17.778 13.078 1.715 1.00 62.34 119 GLU A O 1
ATOM 956 N N . CYS A 1 120 ? 15.778 13.033 2.725 1.00 60.00 120 CYS A N 1
ATOM 957 C CA . CYS A 1 120 ? 15.926 11.676 3.270 1.00 60.00 120 CYS A CA 1
ATOM 958 C C . CYS A 1 120 ? 16.171 10.604 2.195 1.00 60.00 120 CYS A C 1
ATOM 960 O O . CYS A 1 120 ? 17.020 9.734 2.375 1.00 60.00 120 CYS A O 1
ATOM 962 N N . ILE A 1 121 ? 15.435 10.626 1.081 1.00 59.59 121 ILE A N 1
ATOM 963 C CA . ILE A 1 121 ? 15.579 9.648 -0.015 1.00 59.59 121 ILE A CA 1
ATOM 964 C C . ILE A 1 121 ? 16.845 9.887 -0.840 1.00 59.59 121 ILE A C 1
ATOM 966 O O . ILE A 1 121 ? 17.434 8.952 -1.384 1.00 59.59 121 ILE A O 1
ATOM 970 N N . MET A 1 122 ? 17.250 11.145 -0.956 1.00 60.78 122 MET A N 1
ATOM 971 C CA . MET A 1 122 ? 18.220 11.629 -1.931 1.00 60.78 122 MET A CA 1
ATOM 972 C C . MET A 1 122 ? 19.617 11.744 -1.321 1.00 60.78 122 MET A C 1
ATOM 974 O O . MET A 1 122 ? 20.598 11.689 -2.069 1.00 60.78 122 MET A O 1
ATOM 978 N N . ASN A 1 123 ? 19.718 11.859 0.006 1.00 58.69 123 ASN A N 1
ATOM 979 C CA . ASN A 1 123 ? 20.971 11.790 0.763 1.00 58.69 123 ASN A CA 1
ATOM 980 C C . ASN A 1 123 ? 21.260 10.394 1.320 1.00 58.69 123 ASN A C 1
ATOM 982 O O . ASN A 1 123 ? 22.337 10.179 1.871 1.00 58.69 123 ASN A O 1
ATOM 986 N N . LYS A 1 124 ? 20.349 9.427 1.152 1.00 61.91 124 LYS A N 1
ATOM 987 C CA . LYS A 1 124 ? 20.658 8.038 1.476 1.00 61.91 124 LYS A CA 1
ATOM 988 C C . LYS A 1 124 ? 21.597 7.482 0.408 1.00 61.91 124 LYS A C 1
ATOM 990 O O . LYS A 1 124 ? 21.204 7.301 -0.749 1.00 61.91 124 LYS A O 1
ATOM 995 N N . GLU A 1 125 ? 22.847 7.233 0.789 1.00 59.69 125 GLU A N 1
ATOM 996 C CA . GLU A 1 125 ? 23.729 6.375 0.002 1.00 59.69 125 GLU A CA 1
ATOM 997 C C . GLU A 1 125 ? 23.052 5.014 -0.210 1.00 59.69 125 GLU A C 1
ATOM 999 O O . GLU A 1 125 ? 22.116 4.650 0.508 1.00 59.69 125 GLU A O 1
ATOM 1004 N N . ILE A 1 126 ? 23.475 4.282 -1.241 1.00 59.56 126 ILE A N 1
ATOM 1005 C CA . ILE A 1 126 ? 22.961 2.938 -1.504 1.00 59.56 126 ILE A CA 1
ATOM 1006 C C . ILE A 1 126 ? 23.379 2.050 -0.323 1.00 59.56 126 ILE A C 1
ATOM 1008 O O . ILE A 1 126 ? 24.476 1.510 -0.304 1.00 59.56 126 ILE A O 1
ATOM 1012 N N . ASP A 1 127 ? 22.517 1.969 0.687 1.00 69.75 127 ASP A N 1
ATOM 1013 C CA . ASP A 1 127 ? 22.634 1.025 1.797 1.00 69.75 127 ASP A CA 1
ATOM 1014 C C . ASP A 1 127 ? 22.143 -0.354 1.328 1.00 69.75 127 ASP A C 1
ATOM 1016 O O . ASP A 1 127 ? 21.288 -0.424 0.434 1.00 69.75 127 ASP A O 1
ATOM 1020 N N . ASP A 1 128 ? 22.667 -1.428 1.924 1.00 73.44 128 ASP A N 1
ATOM 1021 C CA . ASP A 1 128 ? 22.298 -2.825 1.656 1.00 73.44 128 ASP A CA 1
ATOM 1022 C C . ASP A 1 128 ? 20.780 -3.024 1.497 1.00 73.44 128 ASP A C 1
ATOM 1024 O O . ASP A 1 128 ? 20.328 -3.742 0.605 1.00 73.44 128 ASP A O 1
ATOM 1028 N N . TYR A 1 129 ? 19.961 -2.340 2.299 1.00 79.38 129 TYR A N 1
ATOM 1029 C CA . TYR A 1 129 ? 18.504 -2.361 2.193 1.00 79.38 129 TYR A CA 1
ATOM 1030 C C . TYR A 1 129 ? 17.993 -1.829 0.849 1.00 79.38 129 TYR A C 1
ATOM 1032 O O . TYR A 1 129 ? 17.118 -2.432 0.224 1.00 79.38 129 TYR A O 1
ATOM 1040 N N . THR A 1 130 ? 18.527 -0.697 0.393 1.00 81.12 130 THR A N 1
ATOM 1041 C CA . THR A 1 130 ? 18.147 -0.066 -0.880 1.00 81.12 130 THR A CA 1
ATOM 1042 C C . THR A 1 130 ? 18.489 -0.985 -2.043 1.00 81.12 130 THR A C 1
ATOM 1044 O O . THR A 1 130 ? 17.689 -1.142 -2.964 1.00 81.12 130 THR A O 1
ATOM 1047 N N . ASP A 1 131 ? 19.630 -1.664 -1.958 1.00 83.25 131 ASP A N 1
ATOM 1048 C CA . ASP A 1 131 ? 20.039 -2.670 -2.931 1.00 83.25 131 ASP A CA 1
ATOM 1049 C C . ASP A 1 131 ? 19.060 -3.847 -2.992 1.00 83.25 131 ASP A C 1
ATOM 1051 O O . ASP A 1 131 ? 18.626 -4.222 -4.084 1.00 83.25 131 ASP A O 1
ATOM 1055 N N . ARG A 1 132 ? 18.599 -4.355 -1.842 1.00 84.56 132 ARG A N 1
ATOM 1056 C CA . ARG A 1 132 ? 17.564 -5.405 -1.814 1.00 84.56 132 ARG A CA 1
ATOM 1057 C C . ARG A 1 132 ? 16.215 -4.939 -2.362 1.00 84.56 132 ARG A C 1
ATOM 1059 O O . ARG A 1 132 ? 15.490 -5.725 -2.973 1.00 84.56 132 ARG A O 1
ATOM 1066 N N . VAL A 1 133 ? 15.859 -3.668 -2.174 1.00 86.38 133 VAL A N 1
ATOM 1067 C CA . VAL A 1 133 ? 14.649 -3.088 -2.781 1.00 86.38 133 VAL A CA 1
ATOM 1068 C C . VAL A 1 133 ? 14.788 -3.019 -4.304 1.00 86.38 133 VAL A C 1
ATOM 1070 O O . VAL A 1 133 ? 13.850 -3.380 -5.017 1.00 86.38 133 VAL A O 1
ATOM 1073 N N . LEU A 1 134 ? 15.948 -2.606 -4.818 1.00 88.94 134 LEU A N 1
ATOM 1074 C CA . LEU A 1 134 ? 16.207 -2.538 -6.259 1.00 88.94 134 LEU A CA 1
ATOM 1075 C C . LEU A 1 134 ? 16.230 -3.930 -6.910 1.00 88.94 134 LEU A C 1
ATOM 1077 O O . LEU A 1 134 ? 15.696 -4.077 -8.009 1.00 88.94 134 LEU A O 1
ATOM 1081 N N . GLU A 1 135 ? 16.740 -4.955 -6.219 1.00 88.56 135 GLU A N 1
ATOM 1082 C CA . GLU A 1 135 ? 16.627 -6.370 -6.627 1.00 88.56 135 GLU A CA 1
ATOM 1083 C C . GLU A 1 135 ? 15.162 -6.832 -6.729 1.00 88.56 135 GLU A C 1
ATOM 1085 O O . GLU A 1 135 ? 14.776 -7.583 -7.624 1.00 88.56 135 GLU A O 1
ATOM 1090 N N . TYR A 1 136 ? 14.294 -6.379 -5.824 1.00 89.00 136 TYR A N 1
ATOM 1091 C CA . TYR A 1 136 ? 12.870 -6.695 -5.922 1.00 89.00 136 TYR A CA 1
ATOM 1092 C C . TYR A 1 136 ? 12.208 -5.986 -7.118 1.00 89.00 136 TYR A C 1
ATOM 1094 O O . TYR A 1 136 ? 11.413 -6.587 -7.850 1.00 89.00 136 TYR A O 1
ATOM 1102 N N . ILE A 1 137 ? 12.544 -4.711 -7.338 1.00 90.44 137 ILE A N 1
ATOM 1103 C CA . ILE A 1 137 ? 12.027 -3.912 -8.459 1.00 90.44 137 ILE A CA 1
ATOM 1104 C C . ILE A 1 137 ? 12.474 -4.503 -9.798 1.00 90.44 137 ILE A C 1
ATOM 1106 O O . ILE A 1 137 ? 11.654 -4.603 -10.716 1.00 90.44 137 ILE A O 1
ATOM 1110 N N . SER A 1 138 ? 13.726 -4.954 -9.918 1.00 91.50 138 SER A N 1
ATOM 1111 C CA . SER A 1 138 ? 14.205 -5.617 -11.134 1.00 91.50 138 SER A CA 1
ATOM 1112 C C . SER A 1 138 ? 13.363 -6.851 -11.457 1.00 91.50 138 SER A C 1
ATOM 1114 O O . SER A 1 138 ? 12.947 -7.015 -12.606 1.00 91.50 138 SER A O 1
ATOM 1116 N N . GLY A 1 139 ? 13.007 -7.665 -10.456 1.00 90.12 139 GLY A N 1
ATOM 1117 C CA . GLY A 1 139 ? 12.121 -8.823 -10.628 1.00 90.12 139 GLY A CA 1
ATOM 1118 C C . GLY A 1 139 ? 10.762 -8.457 -11.228 1.00 90.12 139 GLY A C 1
ATOM 1119 O O . GLY A 1 139 ? 10.250 -9.156 -12.111 1.00 90.12 139 GLY A O 1
ATOM 1120 N N . PHE A 1 140 ? 10.188 -7.328 -10.807 1.00 90.25 140 PHE A N 1
ATOM 1121 C CA . PHE A 1 140 ? 8.948 -6.809 -11.383 1.00 90.25 140 PHE A CA 1
ATOM 1122 C C . PHE A 1 140 ? 9.126 -6.342 -12.835 1.00 90.25 140 PHE A C 1
ATOM 1124 O O . PHE A 1 140 ? 8.291 -6.663 -13.686 1.00 90.25 140 PHE A O 1
ATOM 1131 N N . VAL A 1 141 ? 10.218 -5.634 -13.138 1.00 91.06 141 VAL A N 1
ATOM 1132 C CA . VAL A 1 141 ? 10.535 -5.183 -14.503 1.00 91.06 141 VAL A CA 1
ATOM 1133 C C . VAL A 1 141 ? 10.697 -6.379 -15.442 1.00 91.06 141 VAL A C 1
ATOM 1135 O O . VAL A 1 141 ? 10.037 -6.418 -16.482 1.00 91.06 141 VAL A O 1
ATOM 1138 N N . CYS A 1 142 ? 11.459 -7.406 -15.053 1.00 90.19 142 CYS A N 1
ATOM 1139 C CA . CYS A 1 142 ? 11.584 -8.640 -15.834 1.00 90.19 142 CYS A CA 1
ATOM 1140 C C . CYS A 1 142 ? 10.229 -9.319 -16.036 1.00 90.19 142 CYS A C 1
ATOM 1142 O O . CYS A 1 142 ? 9.879 -9.658 -17.164 1.00 90.19 142 CYS A O 1
ATOM 1144 N N . LYS A 1 143 ? 9.407 -9.441 -14.984 1.00 88.81 143 LYS A N 1
ATOM 1145 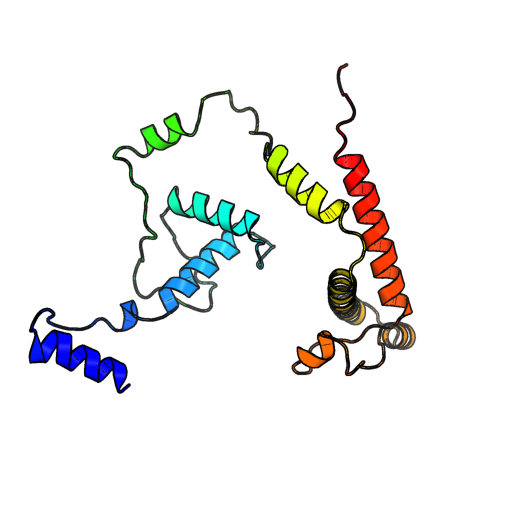C CA . LYS A 1 143 ? 8.050 -10.002 -15.098 1.00 88.81 143 LYS A CA 1
ATOM 1146 C C . LYS A 1 143 ? 7.195 -9.252 -16.123 1.00 88.81 143 LYS A C 1
ATOM 1148 O O . LYS A 1 143 ? 6.368 -9.875 -16.789 1.00 88.81 143 LYS A O 1
ATOM 1153 N N . LYS A 1 144 ? 7.355 -7.932 -16.247 1.00 89.50 144 LYS A N 1
ATOM 1154 C CA . LYS A 1 144 ? 6.635 -7.134 -17.247 1.00 89.50 144 LYS A CA 1
ATOM 1155 C C . LYS A 1 144 ? 7.208 -7.343 -18.652 1.00 89.50 144 LYS A C 1
ATOM 1157 O O . LYS A 1 144 ? 6.422 -7.593 -19.561 1.00 89.50 144 LYS A O 1
ATOM 1162 N N . LEU A 1 145 ? 8.533 -7.315 -18.808 1.00 88.81 145 LEU A N 1
ATOM 1163 C CA . LEU A 1 145 ? 9.224 -7.504 -20.093 1.00 88.81 145 LEU A CA 1
ATOM 1164 C C . LEU A 1 145 ? 8.995 -8.896 -20.694 1.00 88.81 145 LEU A C 1
ATOM 1166 O O . LEU A 1 145 ? 8.787 -9.021 -21.896 1.00 88.81 145 LEU A O 1
ATOM 1170 N N . MET A 1 146 ? 8.945 -9.938 -19.865 1.00 85.88 146 MET A N 1
ATOM 1171 C CA . MET A 1 146 ? 8.649 -11.307 -20.304 1.00 85.88 146 MET A CA 1
ATOM 1172 C C . MET A 1 146 ? 7.255 -11.461 -20.924 1.00 85.88 146 MET A C 1
ATOM 1174 O O . MET A 1 146 ? 7.012 -12.419 -21.643 1.00 85.88 146 MET A O 1
ATOM 1178 N N . ARG A 1 147 ? 6.318 -10.544 -20.644 1.00 87.38 147 ARG A N 1
ATOM 1179 C CA . ARG A 1 147 ? 4.979 -10.559 -21.260 1.00 87.38 147 ARG A CA 1
ATOM 1180 C C . ARG A 1 147 ? 4.952 -9.868 -22.623 1.00 87.38 147 ARG A C 1
ATOM 1182 O O . ARG A 1 147 ? 3.947 -9.970 -23.314 1.00 87.38 147 ARG A O 1
ATOM 1189 N N . THR A 1 148 ? 6.003 -9.127 -22.968 1.00 89.31 148 THR A N 1
ATOM 1190 C CA . THR A 1 148 ? 6.08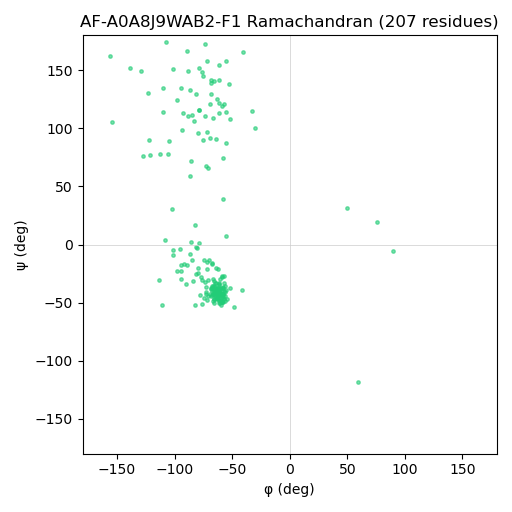7 -8.316 -24.190 1.00 89.31 148 THR A CA 1
ATOM 1191 C C . THR A 1 148 ? 7.144 -8.817 -25.168 1.00 89.31 148 THR A C 1
ATOM 1193 O O . THR A 1 148 ? 6.992 -8.632 -26.369 1.00 89.31 148 THR A O 1
ATOM 1196 N N . LEU A 1 149 ? 8.223 -9.428 -24.674 1.00 88.00 149 LEU A N 1
ATOM 1197 C CA . LEU A 1 149 ? 9.291 -9.971 -25.507 1.00 88.00 149 LEU A CA 1
ATOM 1198 C C . LEU A 1 149 ? 8.897 -11.347 -26.048 1.00 88.00 149 LEU A C 1
ATOM 1200 O O . LEU A 1 149 ? 8.506 -12.223 -25.286 1.00 88.00 149 LEU A O 1
ATOM 1204 N N . ILE A 1 150 ? 9.043 -11.522 -27.362 1.00 88.44 150 ILE A N 1
ATOM 1205 C CA . ILE A 1 150 ? 8.740 -12.776 -28.073 1.00 88.44 150 ILE A CA 1
ATOM 1206 C C . ILE A 1 150 ? 10.002 -13.649 -28.221 1.00 88.44 150 ILE A C 1
ATOM 1208 O O . ILE A 1 150 ? 9.910 -14.857 -28.384 1.00 88.44 150 ILE A O 1
ATOM 1212 N N . CYS A 1 151 ? 11.196 -13.049 -28.163 1.00 90.12 151 CYS A N 1
ATOM 1213 C CA . CYS A 1 151 ? 12.461 -13.762 -28.339 1.00 90.12 151 CYS A CA 1
ATOM 1214 C C . CYS A 1 151 ? 12.877 -14.511 -27.063 1.00 90.12 151 CYS A C 1
ATOM 1216 O O . CYS A 1 151 ? 13.223 -13.881 -26.059 1.00 90.12 151 CYS A O 1
ATOM 1218 N N . ASP A 1 152 ? 12.937 -15.842 -27.137 1.00 87.25 152 ASP A N 1
ATOM 1219 C CA . ASP A 1 152 ? 13.305 -16.714 -26.013 1.00 87.25 152 ASP A CA 1
ATOM 1220 C C . ASP A 1 152 ? 14.727 -16.467 -25.494 1.00 87.25 152 ASP A C 1
ATOM 1222 O O . ASP A 1 152 ? 14.965 -16.509 -24.288 1.00 87.25 152 ASP A O 1
ATOM 1226 N N . ILE A 1 153 ? 15.669 -16.135 -26.385 1.00 88.94 153 ILE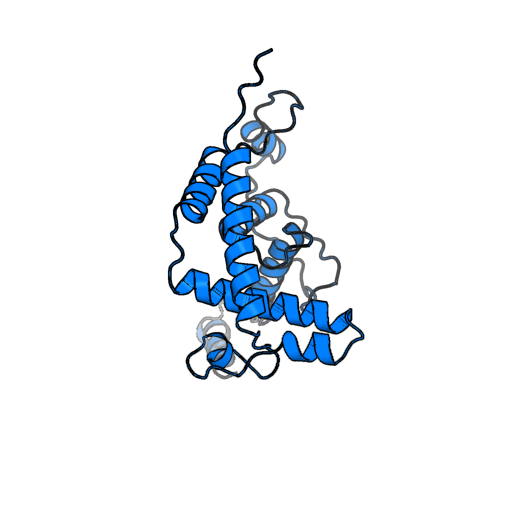 A N 1
ATOM 1227 C CA . ILE A 1 153 ? 17.048 -15.790 -26.006 1.00 88.94 153 ILE A CA 1
ATOM 1228 C C . ILE A 1 153 ? 17.060 -14.494 -25.187 1.00 88.94 153 ILE A C 1
ATOM 1230 O O . ILE A 1 153 ? 17.743 -14.391 -24.173 1.00 88.94 153 ILE A O 1
ATOM 1234 N N . CYS A 1 154 ? 16.280 -13.489 -25.590 1.00 87.81 154 CYS A N 1
ATOM 1235 C CA . CYS A 1 154 ? 16.185 -12.250 -24.823 1.00 87.81 154 CYS A CA 1
ATOM 1236 C C . CYS A 1 154 ? 15.537 -12.495 -23.457 1.00 87.81 154 CYS A C 1
ATOM 1238 O O . CYS A 1 154 ? 15.989 -11.930 -22.466 1.00 87.81 154 CYS A O 1
ATOM 1240 N N . VAL A 1 155 ? 14.505 -13.342 -23.394 1.00 87.25 155 VAL A N 1
ATOM 1241 C CA . VAL A 1 155 ? 13.825 -13.698 -22.142 1.00 87.25 155 VAL A CA 1
ATOM 1242 C C . VAL A 1 155 ? 14.752 -14.459 -21.196 1.00 87.25 155 VAL A C 1
ATOM 1244 O O . VAL A 1 155 ? 14.763 -14.157 -20.002 1.00 87.25 155 VAL A O 1
ATOM 1247 N N . SER A 1 156 ? 15.557 -15.396 -21.698 1.00 86.88 156 SER A N 1
ATOM 1248 C CA . SER A 1 156 ? 16.487 -16.161 -20.860 1.00 86.88 156 SER A CA 1
ATOM 1249 C C . SER A 1 156 ? 17.569 -15.273 -20.241 1.00 86.88 156 SER A C 1
ATOM 1251 O O . SER A 1 156 ? 17.882 -15.434 -19.065 1.00 86.88 156 SER A O 1
ATOM 1253 N N . LEU A 1 157 ? 18.051 -14.256 -20.965 1.00 89.19 157 LEU A N 1
ATOM 1254 C CA . LEU A 1 157 ? 19.033 -13.284 -20.461 1.00 89.19 157 LEU A CA 1
ATOM 1255 C C . LEU A 1 157 ? 18.495 -12.361 -19.349 1.00 89.19 157 LEU A C 1
ATOM 1257 O O . LEU A 1 157 ? 19.280 -11.722 -18.640 1.00 89.19 157 LEU A O 1
ATOM 1261 N N . LEU A 1 158 ? 17.171 -12.264 -19.176 1.00 89.00 158 LEU A N 1
ATOM 1262 C CA . LEU A 1 158 ? 16.554 -11.471 -18.105 1.00 89.00 158 LEU A CA 1
ATOM 1263 C C . LEU A 1 158 ? 16.549 -12.189 -16.751 1.00 89.00 158 LEU A C 1
ATOM 1265 O O . LEU A 1 158 ? 16.452 -11.529 -15.710 1.00 89.00 158 LEU A O 1
ATOM 1269 N N . ILE A 1 159 ? 16.608 -13.521 -16.757 1.00 87.88 159 ILE A N 1
ATOM 1270 C CA . ILE A 1 159 ? 16.436 -14.360 -15.569 1.00 87.88 159 ILE A CA 1
ATOM 1271 C C . ILE A 1 159 ? 17.809 -14.675 -14.974 1.00 87.88 159 ILE A C 1
ATOM 1273 O O . ILE A 1 159 ? 18.755 -14.989 -15.690 1.00 87.88 159 ILE A O 1
ATOM 1277 N N . GLY A 1 160 ? 17.920 -14.547 -13.654 1.00 86.94 160 GLY A N 1
ATOM 1278 C CA . GLY A 1 160 ? 19.114 -14.908 -12.892 1.00 86.94 160 GLY A CA 1
ATOM 1279 C C . GLY A 1 160 ? 18.912 -16.180 -12.078 1.00 86.94 160 GLY A C 1
ATOM 1280 O O . GLY A 1 160 ? 17.802 -16.712 -11.989 1.00 86.94 160 GLY A O 1
A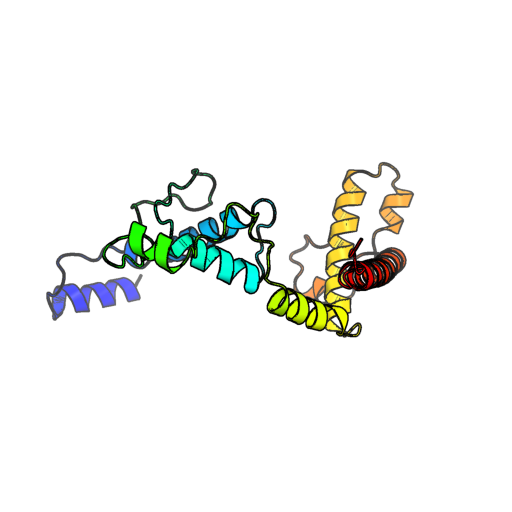TOM 1281 N N . GLU A 1 161 ? 19.989 -16.641 -11.453 1.00 84.44 161 GLU A N 1
ATOM 1282 C CA . GLU A 1 161 ? 19.943 -17.774 -10.533 1.00 84.44 161 GLU A CA 1
ATOM 1283 C C . GLU A 1 161 ? 19.358 -17.373 -9.168 1.00 84.44 161 GLU A C 1
ATOM 1285 O O . GLU A 1 161 ? 19.506 -16.224 -8.735 1.00 84.44 161 GLU A O 1
ATOM 1290 N N . PRO A 1 162 ? 18.661 -18.297 -8.483 1.00 80.06 162 PRO A N 1
ATOM 1291 C CA . PRO A 1 162 ? 18.147 -18.050 -7.148 1.00 80.06 162 PRO A CA 1
ATOM 1292 C C . PRO A 1 162 ? 19.287 -17.954 -6.130 1.00 80.06 162 PRO A C 1
ATOM 1294 O O . PRO A 1 162 ? 20.024 -18.909 -5.908 1.00 80.06 162 PRO A O 1
ATOM 1297 N N . ASP A 1 163 ? 19.375 -16.811 -5.456 1.00 80.25 163 ASP A N 1
ATOM 1298 C CA . ASP A 1 163 ? 20.251 -16.618 -4.301 1.00 80.25 163 ASP A CA 1
ATOM 1299 C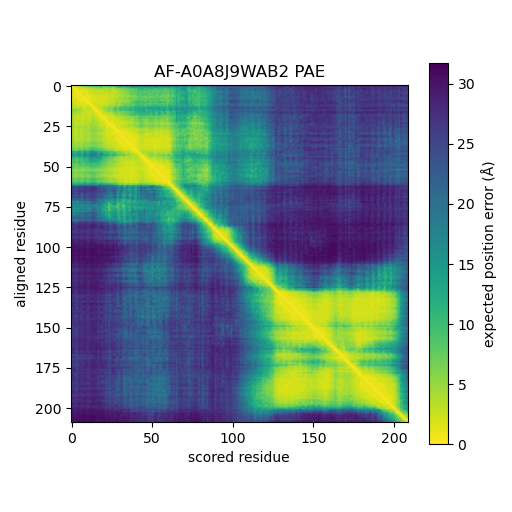 C . ASP A 1 163 ? 19.474 -16.918 -3.013 1.00 80.25 163 ASP A C 1
ATOM 1301 O O . ASP A 1 163 ? 18.543 -16.189 -2.651 1.00 80.25 163 ASP A O 1
ATOM 1305 N N . SER A 1 164 ? 19.857 -17.991 -2.319 1.00 73.69 164 SER A N 1
ATOM 1306 C CA . SER A 1 164 ? 19.234 -18.446 -1.070 1.00 73.69 164 SER A CA 1
ATOM 1307 C C . SER A 1 164 ? 19.389 -17.455 0.088 1.00 73.69 164 SER A C 1
ATOM 1309 O O . SER A 1 164 ? 18.595 -17.489 1.028 1.00 73.69 164 SER A O 1
ATOM 1311 N N . SER A 1 165 ? 20.362 -16.544 0.008 1.00 72.25 165 SER A N 1
ATOM 1312 C CA . SER A 1 165 ? 20.580 -15.480 0.992 1.00 72.25 165 SER A CA 1
ATOM 1313 C C . SER A 1 165 ? 19.757 -14.213 0.717 1.00 72.25 165 SER A C 1
ATOM 1315 O O . SER A 1 165 ? 19.692 -13.312 1.555 1.00 72.25 165 SER A O 1
ATOM 1317 N N . SER A 1 166 ? 19.084 -14.135 -0.435 1.00 77.25 166 SER A N 1
ATOM 1318 C CA . SER A 1 166 ? 18.310 -12.955 -0.821 1.00 77.25 166 SER A CA 1
ATOM 1319 C C . SER A 1 166 ? 16.980 -12.844 -0.065 1.00 77.25 166 SER A C 1
ATOM 1321 O O . SER A 1 166 ? 16.267 -13.826 0.164 1.00 77.25 166 SER A O 1
ATOM 1323 N N . LEU A 1 167 ? 16.557 -11.609 0.235 1.00 79.06 167 LEU A N 1
ATOM 1324 C CA . LEU A 1 167 ? 15.216 -11.343 0.783 1.00 79.06 167 LEU A CA 1
ATOM 1325 C C . LEU A 1 167 ? 14.097 -11.835 -0.145 1.00 79.06 167 LEU A C 1
ATOM 1327 O O . LEU A 1 167 ? 13.004 -12.173 0.314 1.00 79.06 167 LEU A O 1
ATOM 1331 N N . ILE A 1 168 ? 14.368 -11.888 -1.451 1.00 83.31 168 ILE A N 1
ATOM 1332 C CA . ILE A 1 168 ? 13.446 -12.434 -2.446 1.00 83.31 168 ILE A CA 1
ATOM 1333 C C . ILE A 1 168 ? 13.218 -13.915 -2.169 1.00 83.31 168 ILE A C 1
ATOM 1335 O O . ILE A 1 168 ? 12.066 -14.333 -2.142 1.00 83.31 168 ILE A O 1
ATOM 1339 N N . TYR A 1 169 ? 14.274 -14.687 -1.905 1.00 81.88 169 TYR A N 1
ATOM 1340 C CA . TYR A 1 169 ? 14.161 -16.102 -1.559 1.00 81.88 169 TYR A CA 1
ATOM 1341 C C . TYR A 1 169 ? 13.368 -16.325 -0.276 1.00 81.88 169 TYR A C 1
ATOM 1343 O O . TYR A 1 169 ? 12.397 -17.077 -0.295 1.00 81.88 169 TYR A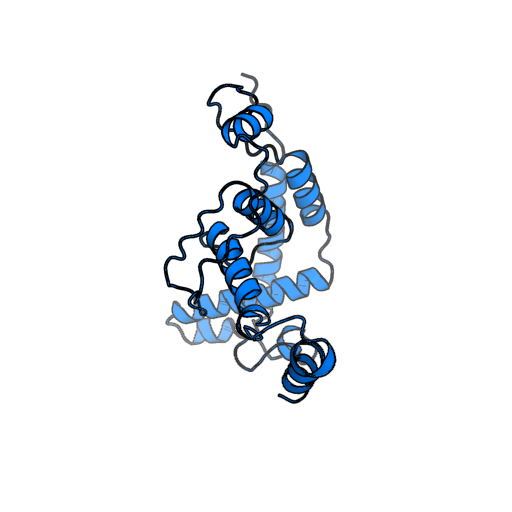 O 1
ATOM 1351 N N . VAL A 1 170 ? 13.684 -15.588 0.791 1.00 81.94 170 VAL A N 1
ATOM 1352 C CA . VAL A 1 170 ? 12.968 -15.699 2.075 1.00 81.94 170 VAL A CA 1
ATOM 1353 C C . VAL A 1 170 ? 11.478 -15.357 1.937 1.00 81.94 170 VAL A C 1
ATOM 1355 O O . VAL A 1 170 ? 10.628 -15.983 2.567 1.00 81.94 170 VAL A O 1
ATOM 1358 N N . LYS A 1 171 ? 11.133 -14.364 1.108 1.00 82.06 171 LYS A N 1
ATOM 1359 C CA . LYS A 1 171 ? 9.747 -13.897 0.935 1.00 82.06 171 LYS A CA 1
ATOM 1360 C C . LYS A 1 171 ? 8.978 -14.641 -0.162 1.00 82.06 171 LYS A C 1
ATOM 1362 O O . LYS A 1 171 ? 7.748 -14.543 -0.223 1.00 82.06 171 LYS A O 1
ATOM 1367 N N . SER A 1 172 ? 9.665 -15.332 -1.068 1.00 79.50 172 SER A N 1
ATOM 1368 C CA . SER A 1 172 ? 9.038 -15.938 -2.239 1.00 79.50 172 SER A CA 1
ATOM 1369 C C . SER A 1 172 ? 8.134 -17.097 -1.834 1.00 79.50 172 SER A C 1
ATOM 1371 O O . SER A 1 172 ? 8.535 -18.023 -1.143 1.00 79.50 172 SER A O 1
ATOM 1373 N N . ARG A 1 173 ? 6.899 -17.077 -2.340 1.00 80.81 173 ARG A N 1
ATOM 1374 C CA . ARG A 1 173 ? 5.976 -18.224 -2.322 1.00 80.81 173 ARG A CA 1
ATOM 1375 C C . ARG A 1 173 ? 5.912 -18.907 -3.697 1.00 80.81 173 ARG A C 1
ATOM 1377 O O . ARG A 1 173 ? 4.854 -19.356 -4.116 1.00 80.81 173 ARG A O 1
ATOM 1384 N N . GLY A 1 174 ? 7.015 -18.865 -4.453 1.00 75.25 174 GLY A N 1
ATOM 1385 C CA . GLY A 1 174 ? 7.132 -19.409 -5.816 1.00 75.25 174 GLY A CA 1
ATOM 1386 C C . GLY A 1 174 ? 6.765 -18.441 -6.953 1.00 75.25 174 GLY A C 1
ATOM 1387 O O . GLY A 1 174 ? 6.942 -18.771 -8.122 1.00 75.25 174 GLY A O 1
ATOM 1388 N N . GLY A 1 175 ? 6.274 -17.235 -6.640 1.00 77.75 175 GLY A N 1
ATOM 1389 C CA . GLY A 1 175 ? 5.807 -16.259 -7.640 1.00 77.75 175 GLY A CA 1
ATOM 1390 C C . GLY A 1 175 ? 6.776 -15.116 -7.972 1.00 77.75 175 GLY A C 1
ATOM 1391 O O . GLY A 1 175 ? 6.502 -14.342 -8.895 1.00 77.75 175 GLY A O 1
ATOM 1392 N N . LEU A 1 176 ? 7.869 -14.969 -7.217 1.00 84.25 176 LEU A N 1
ATOM 1393 C CA . LEU A 1 176 ? 8.870 -13.921 -7.440 1.00 84.25 176 LEU A CA 1
ATOM 1394 C C . LEU A 1 176 ? 9.941 -14.391 -8.428 1.00 84.25 176 LEU A C 1
ATOM 1396 O O . LEU A 1 176 ? 10.226 -15.583 -8.530 1.00 84.25 176 LEU A O 1
ATOM 1400 N N . LYS A 1 177 ? 10.503 -13.446 -9.185 1.00 82.19 177 LYS A N 1
ATOM 1401 C CA . LYS A 1 177 ? 11.509 -13.714 -10.216 1.00 82.19 177 LYS A CA 1
ATOM 1402 C C . LYS A 1 177 ? 12.864 -13.175 -9.782 1.00 82.19 177 LYS A C 1
ATOM 1404 O O . LYS A 1 177 ? 12.946 -12.035 -9.335 1.00 82.19 177 LYS A O 1
ATOM 1409 N N . TYR A 1 178 ? 13.893 -13.993 -9.972 1.00 87.75 178 TYR A N 1
ATOM 1410 C CA . TYR A 1 178 ? 15.291 -13.603 -9.837 1.00 87.75 178 TYR A CA 1
ATOM 1411 C C . TYR A 1 178 ? 15.767 -13.033 -11.164 1.00 87.75 178 TYR A C 1
ATOM 1413 O O . TYR A 1 178 ? 15.496 -13.601 -12.226 1.00 87.75 178 TYR A O 1
ATOM 1421 N N . THR A 1 179 ? 16.437 -11.892 -11.109 1.00 90.31 179 THR A N 1
ATOM 1422 C CA . THR A 1 179 ? 16.926 -11.205 -12.302 1.00 90.31 179 THR A CA 1
ATOM 1423 C C . THR A 1 179 ? 18.397 -11.444 -12.518 1.00 90.31 179 THR A C 1
ATOM 1425 O O . THR A 1 179 ? 19.150 -11.604 -11.561 1.00 90.31 179 THR A O 1
ATOM 1428 N N . SER A 1 180 ? 18.822 -11.408 -13.778 1.00 91.81 180 SER A N 1
ATOM 1429 C CA . SER A 1 180 ? 20.243 -11.468 -14.092 1.00 91.81 180 SER A CA 1
ATOM 1430 C C . SER A 1 180 ? 20.994 -10.272 -13.492 1.00 91.81 180 SER A C 1
ATOM 1432 O O . SER A 1 180 ? 20.438 -9.187 -13.256 1.00 91.81 180 SER A O 1
ATOM 1434 N N . SER A 1 181 ? 22.288 -10.463 -13.239 1.00 89.38 181 SER A N 1
ATOM 1435 C CA . SER A 1 181 ? 23.170 -9.422 -12.696 1.00 89.38 181 SER A CA 1
ATOM 1436 C C . SER A 1 181 ? 23.198 -8.179 -13.593 1.00 89.38 181 SER A C 1
ATOM 1438 O O . SER A 1 181 ? 23.172 -7.051 -13.101 1.00 89.38 181 SER A O 1
ATOM 1440 N N . SER A 1 182 ? 23.144 -8.376 -14.912 1.00 89.69 182 SER A N 1
ATOM 1441 C CA . SER A 1 182 ? 23.058 -7.315 -15.919 1.00 89.69 182 SER A CA 1
ATOM 1442 C C . SER A 1 182 ? 21.828 -6.425 -15.733 1.00 89.69 182 SER A C 1
ATOM 1444 O O . SER A 1 182 ? 21.965 -5.203 -15.683 1.00 89.69 182 SER A O 1
ATOM 1446 N N . VAL A 1 183 ? 20.634 -7.010 -15.577 1.00 91.69 183 VAL A N 1
ATOM 1447 C CA . VAL A 1 183 ? 19.394 -6.238 -15.367 1.00 91.69 183 VAL A CA 1
ATOM 1448 C C . VAL A 1 183 ? 19.453 -5.469 -14.053 1.00 91.69 183 VAL A C 1
ATOM 1450 O O . VAL A 1 183 ? 19.117 -4.286 -14.009 1.00 91.69 183 VAL A O 1
ATOM 1453 N N . THR A 1 184 ? 19.926 -6.119 -12.993 1.00 90.06 184 THR A N 1
ATOM 1454 C CA . THR A 1 184 ? 20.059 -5.501 -11.669 1.00 90.06 184 THR A CA 1
ATOM 1455 C C . THR A 1 184 ? 20.999 -4.292 -11.725 1.00 90.06 184 THR A C 1
ATOM 1457 O O . THR A 1 184 ? 20.668 -3.219 -11.223 1.00 90.06 184 THR A O 1
ATOM 1460 N N . ASN A 1 185 ? 22.127 -4.410 -12.431 1.00 90.62 185 ASN A N 1
ATOM 1461 C CA . ASN A 1 185 ? 23.063 -3.306 -12.645 1.00 90.62 185 ASN A CA 1
ATOM 1462 C C . ASN A 1 185 ? 22.462 -2.156 -13.461 1.00 90.62 185 ASN A C 1
ATOM 1464 O O . ASN A 1 185 ? 22.729 -0.991 -13.157 1.00 90.62 185 ASN A O 1
ATOM 1468 N N . ILE A 1 186 ? 21.652 -2.458 -14.480 1.00 93.25 186 ILE A N 1
ATOM 1469 C CA . ILE A 1 186 ? 20.928 -1.431 -15.241 1.00 93.25 186 ILE A CA 1
ATOM 1470 C C . ILE A 1 186 ? 19.981 -0.676 -14.308 1.00 93.25 186 ILE A C 1
ATOM 1472 O O . ILE A 1 186 ? 20.063 0.545 -14.244 1.00 93.25 186 ILE A O 1
ATOM 1476 N N . ILE A 1 187 ? 19.163 -1.382 -13.523 1.00 91.94 187 ILE A N 1
ATOM 1477 C CA . ILE A 1 187 ? 18.210 -0.780 -12.574 1.00 91.94 187 ILE A CA 1
ATOM 1478 C C . ILE A 1 187 ? 18.936 0.113 -11.561 1.00 91.94 187 ILE A C 1
ATOM 1480 O O . ILE A 1 187 ? 18.524 1.253 -11.361 1.00 91.94 187 ILE A O 1
ATOM 1484 N N . LYS A 1 188 ? 20.045 -0.354 -10.970 1.00 89.31 188 LYS A N 1
ATOM 1485 C CA . LYS A 1 188 ? 20.853 0.437 -10.023 1.00 89.31 188 LYS A CA 1
ATOM 1486 C C . LYS A 1 188 ? 21.397 1.720 -10.659 1.00 89.31 188 LYS A C 1
ATOM 1488 O O . LYS A 1 188 ? 21.342 2.792 -10.056 1.00 89.31 188 LYS A O 1
ATOM 1493 N N . LYS A 1 189 ? 21.890 1.645 -11.901 1.00 89.88 189 LYS A N 1
ATOM 1494 C CA . LYS A 1 189 ? 22.334 2.835 -12.649 1.00 89.88 189 LYS A CA 1
ATOM 1495 C C . LYS A 1 189 ? 21.168 3.772 -12.963 1.00 89.88 189 LYS A C 1
ATOM 1497 O O . LYS A 1 189 ? 21.313 4.983 -12.810 1.00 89.88 189 LYS A O 1
ATOM 1502 N N . THR A 1 190 ? 20.025 3.230 -13.373 1.00 90.62 190 THR A N 1
ATOM 1503 C CA . THR A 1 190 ? 18.813 4.000 -13.660 1.00 90.62 190 THR A CA 1
ATOM 1504 C C . THR A 1 190 ? 18.306 4.725 -12.416 1.00 90.62 190 THR A C 1
ATOM 1506 O O . THR A 1 190 ? 18.029 5.917 -12.506 1.00 90.62 190 THR A O 1
ATOM 1509 N N . ASP A 1 191 ? 18.265 4.068 -11.253 1.00 88.12 191 ASP A N 1
ATOM 1510 C CA . ASP A 1 191 ? 17.902 4.692 -9.972 1.00 88.12 191 ASP A CA 1
ATOM 1511 C C . ASP A 1 191 ? 18.821 5.876 -9.651 1.00 88.12 191 ASP A C 1
ATOM 1513 O O . ASP A 1 191 ? 18.347 6.979 -9.374 1.00 88.12 191 ASP A O 1
ATOM 1517 N N . LYS A 1 192 ? 20.141 5.697 -9.803 1.00 85.50 192 LYS A N 1
ATOM 1518 C CA . LYS A 1 192 ? 21.116 6.781 -9.613 1.00 85.50 192 LYS A CA 1
ATOM 1519 C C . LYS A 1 192 ? 20.847 7.967 -10.546 1.00 85.50 192 LYS A C 1
ATOM 1521 O O . LYS A 1 192 ? 20.919 9.117 -10.107 1.00 85.50 192 LYS A O 1
ATOM 1526 N N . ILE A 1 193 ? 20.524 7.717 -11.818 1.00 86.19 193 ILE A N 1
ATOM 1527 C CA . ILE A 1 193 ? 20.208 8.778 -12.789 1.00 86.19 193 ILE A CA 1
ATOM 1528 C C . ILE A 1 193 ? 18.905 9.486 -12.410 1.00 86.19 193 ILE A C 1
ATOM 1530 O O . ILE A 1 193 ? 18.896 10.713 -12.349 1.00 86.19 193 ILE A O 1
ATOM 1534 N N . ILE A 1 194 ? 17.837 8.742 -12.110 1.00 84.88 194 ILE A N 1
ATOM 1535 C CA . ILE A 1 194 ? 16.532 9.298 -11.722 1.00 84.88 194 ILE A CA 1
ATOM 1536 C C . ILE A 1 194 ? 16.684 10.176 -10.480 1.00 84.88 194 ILE A C 1
ATOM 1538 O O . ILE A 1 194 ? 16.283 11.337 -10.510 1.00 84.88 194 ILE A O 1
ATOM 1542 N N . LYS A 1 195 ? 17.350 9.677 -9.433 1.00 80.12 195 LYS A N 1
ATOM 1543 C CA . LYS A 1 195 ? 17.677 10.469 -8.240 1.00 80.12 195 LYS A CA 1
ATOM 1544 C C . LYS A 1 195 ? 18.469 11.722 -8.604 1.00 80.12 195 LYS A C 1
ATOM 1546 O O . LYS A 1 195 ? 18.144 12.807 -8.145 1.00 80.12 195 LYS A O 1
ATOM 1551 N N . THR A 1 196 ? 19.474 11.627 -9.472 1.00 78.19 196 THR A N 1
ATOM 1552 C CA . THR A 1 196 ? 20.251 12.809 -9.889 1.00 78.19 196 THR A CA 1
ATOM 1553 C C . THR A 1 196 ? 19.386 13.859 -10.594 1.00 78.19 196 THR A C 1
ATOM 1555 O O . THR A 1 196 ? 19.557 15.050 -10.341 1.00 78.19 196 THR A O 1
ATOM 1558 N N . GLN A 1 197 ? 18.456 13.445 -11.458 1.00 77.50 197 GLN A N 1
ATOM 1559 C CA . GLN A 1 197 ? 17.575 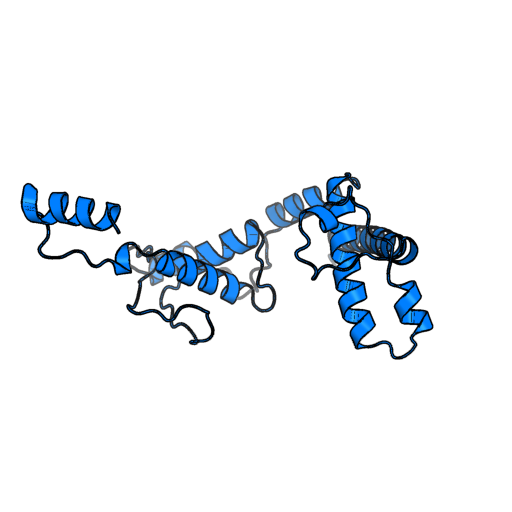14.372 -12.177 1.00 77.50 197 GLN A CA 1
ATOM 1560 C C . GLN A 1 197 ? 16.515 14.986 -11.266 1.00 77.50 197 GLN A C 1
ATOM 1562 O O . GLN A 1 197 ? 16.297 16.193 -11.318 1.00 77.50 197 GLN A O 1
ATOM 1567 N N . LEU A 1 198 ? 15.928 14.193 -10.369 1.00 72.56 198 LEU A N 1
ATOM 1568 C CA . LEU A 1 198 ? 15.005 14.695 -9.354 1.00 72.56 198 LEU A CA 1
ATOM 1569 C C . LEU A 1 198 ? 15.680 15.755 -8.464 1.00 72.56 198 LEU A C 1
ATOM 1571 O O . LEU A 1 198 ? 15.062 16.771 -8.183 1.00 72.56 198 LEU A O 1
ATOM 1575 N N . LYS A 1 199 ? 16.972 15.583 -8.134 1.00 67.19 199 LYS A N 1
ATOM 1576 C CA . LYS A 1 199 ? 17.807 16.548 -7.381 1.00 67.19 199 LYS A CA 1
ATOM 1577 C C . LYS A 1 199 ? 17.967 17.891 -8.097 1.00 67.19 199 LYS A C 1
ATOM 1579 O O . LYS A 1 199 ? 18.128 18.920 -7.446 1.00 67.19 199 LYS A O 1
ATOM 1584 N N . LYS A 1 200 ? 18.017 17.868 -9.432 1.00 67.75 200 LYS A N 1
ATOM 1585 C CA . LYS A 1 200 ? 18.127 19.074 -10.264 1.00 67.75 200 LYS A CA 1
ATOM 1586 C C . LYS A 1 200 ? 16.780 19.774 -10.389 1.00 67.75 200 LYS A C 1
ATOM 1588 O O . LYS A 1 200 ? 16.737 20.985 -10.247 1.00 67.75 200 LYS A O 1
ATOM 1593 N N . ALA A 1 201 ? 15.708 19.013 -10.599 1.00 63.19 201 ALA A N 1
ATOM 1594 C CA . ALA A 1 201 ? 14.353 19.544 -10.725 1.00 63.19 201 ALA A CA 1
ATOM 1595 C C . ALA A 1 201 ? 13.823 20.164 -9.419 1.00 63.19 201 ALA A C 1
ATOM 1597 O O . ALA A 1 201 ? 13.041 21.103 -9.467 1.00 63.19 201 ALA A O 1
ATOM 1598 N N . SER A 1 202 ? 14.263 19.668 -8.258 1.00 54.47 202 SER A N 1
ATOM 1599 C CA . SER A 1 202 ? 13.902 20.220 -6.947 1.00 54.47 202 SER A CA 1
ATOM 1600 C C . SER A 1 202 ? 14.721 21.451 -6.535 1.00 54.47 202 SER A C 1
ATOM 1602 O O . SER A 1 202 ? 14.474 22.009 -5.473 1.00 54.47 202 SER A O 1
ATOM 1604 N N . LYS A 1 203 ? 15.700 21.898 -7.336 1.00 48.69 203 LYS A N 1
ATOM 1605 C CA . LYS A 1 203 ? 16.256 23.248 -7.187 1.00 48.69 203 LYS A CA 1
ATOM 1606 C C . LYS A 1 203 ? 15.397 24.175 -8.044 1.00 48.69 203 LYS A C 1
ATOM 1608 O O . LYS A 1 203 ? 15.478 24.051 -9.265 1.00 48.69 203 LYS A O 1
ATOM 1613 N N . PRO A 1 204 ? 14.588 25.076 -7.462 1.00 44.47 204 PRO A N 1
ATOM 1614 C CA . PRO A 1 204 ? 13.856 26.035 -8.267 1.00 44.47 204 PRO A CA 1
ATOM 1615 C C . PRO A 1 204 ? 14.878 26.899 -9.006 1.00 44.47 204 PRO A C 1
ATOM 1617 O O . PRO A 1 204 ? 15.650 27.639 -8.393 1.00 44.47 204 PRO A O 1
ATOM 1620 N N . GLU A 1 205 ? 14.922 26.773 -10.332 1.00 44.16 205 GLU A N 1
ATOM 1621 C CA . GLU A 1 205 ? 15.470 27.838 -11.159 1.00 44.16 205 GLU A CA 1
ATOM 1622 C C . GLU A 1 205 ? 14.660 29.093 -10.826 1.00 44.16 205 GLU A C 1
ATOM 1624 O O . GLU A 1 205 ? 13.432 29.100 -10.905 1.00 44.16 205 GLU A O 1
ATOM 1629 N N . LEU A 1 206 ? 15.365 30.123 -10.362 1.00 43.31 206 LEU A N 1
ATOM 1630 C CA . LEU A 1 206 ? 14.857 31.469 -10.139 1.00 43.31 206 LEU A CA 1
ATOM 1631 C C . LEU A 1 206 ? 14.228 31.998 -11.437 1.00 43.31 206 LEU A C 1
ATOM 1633 O O . LEU A 1 206 ? 14.891 32.672 -12.219 1.00 43.31 206 LEU A O 1
ATOM 1637 N N . TYR A 1 207 ? 12.945 31.727 -11.660 1.00 39.03 207 TYR A N 1
ATOM 1638 C CA . TYR A 1 207 ? 12.142 32.447 -12.643 1.00 39.03 207 TYR A CA 1
ATOM 1639 C C . TYR A 1 207 ? 11.583 33.709 -11.981 1.00 39.03 207 TYR A C 1
ATOM 1641 O O . TYR A 1 207 ? 10.405 33.806 -11.657 1.00 39.03 207 TYR A O 1
ATOM 1649 N N . TYR A 1 208 ? 12.480 34.670 -11.752 1.00 35.88 208 TYR A N 1
ATOM 1650 C CA . TYR A 1 208 ? 12.130 36.087 -11.713 1.00 35.88 208 TYR A CA 1
ATOM 1651 C C . TYR A 1 208 ? 12.632 36.721 -13.008 1.00 35.88 208 TYR A C 1
ATOM 1653 O O . TYR A 1 208 ? 13.763 37.203 -13.054 1.00 35.88 208 TYR A O 1
ATOM 1661 N N . LEU A 1 209 ? 11.784 36.694 -14.036 1.00 34.47 209 LEU A N 1
ATOM 1662 C CA . LEU A 1 209 ? 11.681 37.698 -15.097 1.00 34.47 209 LEU A CA 1
ATOM 1663 C C . LEU A 1 209 ? 10.214 37.777 -15.528 1.00 34.47 209 LEU A C 1
ATOM 1665 O O . LEU A 1 209 ? 9.649 36.707 -15.844 1.00 34.47 209 LEU A O 1
#

Solvent-accessible surface area (backbone atoms only — not comparable to full-atom values): 12935 Å² total; per-residue (Å²): 109,70,69,61,52,52,51,45,42,48,41,37,71,73,63,58,78,43,96,74,81,69,63,72,82,74,44,65,61,68,59,53,51,51,53,49,55,45,26,59,68,44,63,92,43,70,74,65,52,76,66,53,45,51,52,34,49,57,50,44,36,75,59,63,77,85,76,78,88,80,82,62,101,68,80,79,92,63,92,76,80,60,72,61,74,73,58,99,41,68,66,54,57,47,50,74,74,42,70,85,65,66,94,59,75,76,66,84,77,46,52,76,61,51,49,51,49,45,48,57,63,68,68,51,68,89,42,75,66,54,52,54,49,49,50,53,50,36,17,53,52,43,62,55,46,59,75,72,57,85,52,64,70,65,49,54,63,43,47,33,76,86,50,82,87,36,71,64,50,76,68,43,86,83,80,68,52,47,46,13,70,67,55,41,53,50,50,55,53,49,50,54,49,51,53,53,50,52,60,53,68,71,48,79,75,84,83,83,127

Sequence (209 aa):
MNSAMGLYKYLIEDTKMLQYIPLYKISQDHVELFFSAVRAKGGYNNNPNAIQFRAAYKKLLVRAEIRDGGVGNCIPLEQVNILNCSRTNPILAINDLSDRKSFLEIPEDHSDLYDAYMECIMNKEIDDYTDRVLEYISGFVCKKLMRTLICDICVSLLIGEPDSSSLIYVKSRGGLKYTSSSVTNIIKKTDKIIKTQLKKASKPELYYL

Radius of gyration: 25.01 Å; Cα contacts (8 Å, |Δi|>4): 112; chains: 1; bounding box: 53×58×63 Å

Nearest PDB structures (foldseek):
  6p5a-assembly1_B  TM=8.345E-01  e=9.342E-02  Drosophila melanogaster